Protein AF-0000000066874842 (afdb_homodimer)

Sequence (364 aa):
MNLWDLRCQKKVFSIPDIHQKTPTCCLFTPNGNCVITTSTDGSTKCTDLRSLRTLLTLRDHRNAVSSAAIARDGKLLVTTSWDKTVHLYDIETGNYRREGPQILADGHTGSISSCDIDDNGIYLATGGHDKCVILWDTEKREVKLCLKRHTDWINDVHMTKDGKWILTASKVDPIVNTNVLGMNLWDLRCQKKVFSIPDIHQKTPTCCLFTPNGNCVITTSTDGSTKCTDLRSLRTLLTLRDHRNAVSSAAIARDGKLLVTTSWDKTVHLYDIETGNYRREGPQILADGHTGSISSCDIDDNGIYLATGGHDKCVILWDTEKREVKLCLKRHTDWINDVHMTKDGKWILTASKVDPIVNTNVLG

Nearest PDB structures (foldseek):
  6rxt-assembly1_UL  TM=8.432E-01  e=8.143E-12  Thermochaetoides thermophila
  8ro0-assembly1_T  TM=9.347E-01  e=8.579E-10  Caenorhabditis elegans
  6e29-assembly4_D  TM=5.872E-01  e=2.681E-11  Thermothelomyces thermophilus
  3rfh-assembly1_A  TM=7.933E-01  e=1.036E-08  Saccharomyces cerevisiae S288C
  6e29-assembly3_C  TM=5.931E-01  e=1.690E-10  Thermothelomyces thermophilus

InterPro domains:
  IPR001680 WD40 repeat [PF00400] (19-46)
  IPR001680 WD40 repeat [PF00400] (55-90)
  IPR001680 WD40 repeat [PF00400] (106-137)
  IPR001680 WD40 repeat [PF00400] (146-170)
  IPR001680 WD40 repeat [PS50082] (58-99)
  IPR001680 WD40 repeat [PS50082] (105-139)
  IPR001680 WD40 repeat [SM00320] (8-48)
  IPR001680 WD40 repeat [SM00320] (51-90)
  IPR001680 WD40 repeat [SM00320] (97-137)
  IPR001680 WD40 repeat [SM00320] (140-180)
  IPR015943 WD40/YVTN repeat-like-containing domain superfamily [G3DSA:2.130.10.10] (1-100)
  IPR015943 WD40/YVTN repeat-like-containing domain superfamily [G3DSA:2.130.10.10] (101-176)
  IPR019775 WD40 repeat, conserved site [PS00678] (124-138)
  IPR036322 WD40-repeat-containing domain superfamily [SSF50978] (3-170)

Radius of gyration: 19.23 Å; Cα contacts (8 Å, |Δi|>4): 1105; chains: 2; bounding box: 47×56×42 Å

Organism: Schistosoma mansoni (NCBI:txid6183)

Secondary structure (DSSP, 8-state):
-EEEETTTTEEEEEGGGTSSS-EEEEEE-TTSSEEEEEETTS-EEEEETTT--EEEEE---SS-EEEEEE-TTS-EEEEEETTS-EEEEETTT-THHHH--EEE-SS-SS-EEEEEE-TTS-EEEEEETTS-EEEEETTTTEEEEEE---SS-EEEEEE-TTSSEEEEEETTS----B----/-EEEETTTTEEEEEGGGTSSS-EEEEEE-TTSSEEEEEETTS-EEEEETTT--EEEEE---SS-EEEEEE-TTS-EEEEEETTS-EEEEETTT-THHHH--EEE-SS-SS-EEEEEE-TTS-EEEEEETTS-EEEEETTTTEEEEEE---SS-EEEEEE-TTSSEEEEEETTS----B----

Structure (mmCIF, N/CA/C/O backbone):
data_AF-0000000066874842-model_v1
#
loop_
_entity.id
_entity.type
_entity.pdbx_description
1 polymer 'Wd40 protein, putative'
#
loop_
_atom_site.group_PDB
_atom_site.id
_atom_site.type_symbol
_atom_site.label_atom_id
_atom_site.label_alt_id
_atom_site.label_comp_id
_atom_site.label_asym_id
_atom_site.label_entity_id
_atom_site.label_seq_id
_atom_site.pdbx_PDB_ins_code
_atom_site.Cartn_x
_atom_site.Cartn_y
_atom_site.Cartn_z
_atom_site.occupancy
_atom_site.B_iso_or_equiv
_atom_site.auth_seq_id
_atom_site.auth_comp_id
_atom_site.auth_asym_id
_atom_site.auth_atom_id
_atom_site.pdbx_PDB_model_num
ATOM 1 N N . MET A 1 1 ? -13.141 5.996 -4.324 1 83.62 1 MET A N 1
ATOM 2 C CA . MET A 1 1 ? -12.688 5.23 -3.168 1 83.62 1 MET A CA 1
ATOM 3 C C . MET A 1 1 ? -13.836 4.996 -2.188 1 83.62 1 MET A C 1
ATOM 5 O O . MET A 1 1 ? -14.539 5.934 -1.819 1 83.62 1 MET A O 1
ATOM 9 N N . ASN A 1 2 ? -14.055 3.734 -1.784 1 86.25 2 ASN A N 1
ATOM 10 C CA . ASN A 1 2 ? -15.164 3.359 -0.909 1 86.25 2 ASN A CA 1
ATOM 11 C C . ASN A 1 2 ? -14.688 2.516 0.269 1 86.25 2 ASN A C 1
ATOM 13 O O . ASN A 1 2 ? -13.797 1.672 0.114 1 86.25 2 ASN A O 1
ATOM 17 N N . LEU A 1 3 ? -15.305 2.82 1.351 1 88.25 3 LEU A N 1
ATOM 18 C CA . LEU A 1 3 ? -15.031 2.062 2.566 1 88.25 3 LEU A CA 1
ATOM 19 C C . LEU A 1 3 ? -16.172 1.09 2.865 1 88.25 3 LEU A C 1
ATOM 21 O O . LEU A 1 3 ? -17.344 1.47 2.83 1 88.25 3 LEU A O 1
ATOM 25 N N . TRP A 1 4 ? -15.766 -0.134 3.197 1 88.5 4 TRP A N 1
ATOM 26 C CA . TRP A 1 4 ? -16.719 -1.198 3.484 1 88.5 4 TRP A CA 1
ATOM 27 C C . TRP A 1 4 ? -16.516 -1.754 4.891 1 88.5 4 TRP A C 1
ATOM 29 O O . TRP A 1 4 ? -15.375 -1.979 5.312 1 88.5 4 TRP A O 1
ATOM 39 N N . ASP A 1 5 ? -17.625 -1.943 5.594 1 88.44 5 ASP A N 1
ATOM 40 C CA . ASP A 1 5 ? -17.641 -2.639 6.875 1 88.44 5 ASP A CA 1
ATOM 41 C C . ASP A 1 5 ? -18.031 -4.105 6.703 1 88.44 5 ASP A C 1
ATOM 43 O O . ASP A 1 5 ? -19.188 -4.41 6.398 1 88.44 5 ASP A O 1
ATOM 47 N N . LEU A 1 6 ? -17.125 -4.961 6.98 1 86.69 6 LEU A N 1
ATOM 48 C CA . LEU A 1 6 ? -17.359 -6.367 6.68 1 86.69 6 LEU A CA 1
ATOM 49 C C . LEU A 1 6 ? -18.188 -7.027 7.781 1 86.69 6 LEU A C 1
ATOM 51 O O . LEU A 1 6 ? -18.734 -8.109 7.586 1 86.69 6 LEU A O 1
ATOM 55 N N . ARG A 1 7 ? -18.219 -6.395 8.93 1 84.06 7 ARG A N 1
ATOM 56 C CA . ARG A 1 7 ? -19.031 -6.945 10.008 1 84.06 7 ARG A CA 1
ATOM 57 C C . ARG A 1 7 ? -20.516 -6.906 9.648 1 84.06 7 ARG A C 1
ATOM 59 O O . ARG A 1 7 ? -21.266 -7.836 9.969 1 84.06 7 ARG A O 1
ATOM 66 N N . CYS A 1 8 ? -20.922 -5.898 8.906 1 83.62 8 CYS A N 1
ATOM 67 C CA . CYS A 1 8 ? -22.312 -5.773 8.477 1 83.62 8 CYS A CA 1
ATOM 68 C C . CYS A 1 8 ? -22.422 -5.902 6.957 1 83.62 8 CYS A C 1
ATOM 70 O O . CYS A 1 8 ? -23.516 -5.797 6.398 1 83.62 8 CYS A O 1
ATOM 72 N N . GLN A 1 9 ? -21.297 -6.102 6.273 1 81.19 9 GLN A N 1
ATOM 73 C CA . GLN A 1 9 ? -21.219 -6.348 4.836 1 81.19 9 GLN A CA 1
ATOM 74 C C . GLN A 1 9 ? -21.844 -5.203 4.043 1 81.19 9 GLN A C 1
ATOM 76 O O . GLN A 1 9 ? -22.625 -5.441 3.121 1 81.19 9 GLN A O 1
ATOM 81 N N . LYS A 1 10 ? -21.578 -3.941 4.438 1 82.19 10 LYS A N 1
ATOM 82 C CA . LYS A 1 10 ? -22.156 -2.777 3.773 1 82.19 10 LYS A CA 1
ATOM 83 C C . LYS A 1 10 ? -21.078 -1.733 3.463 1 82.19 10 LYS A C 1
ATOM 85 O O . LYS A 1 10 ? -20.094 -1.623 4.18 1 82.19 10 LYS A O 1
ATOM 90 N N . LYS A 1 11 ? -21.422 -1.062 2.396 1 83.19 11 LYS A N 1
ATOM 91 C CA . LYS A 1 11 ? -20.656 0.154 2.131 1 83.19 11 LYS A CA 1
ATOM 92 C C . LYS A 1 11 ? -20.984 1.24 3.154 1 83.19 11 LYS A C 1
ATOM 94 O O . LYS A 1 11 ? -22.156 1.535 3.402 1 83.19 11 LYS A O 1
ATOM 99 N N . VAL A 1 12 ? -20.016 1.711 3.768 1 81.56 12 VAL A N 1
ATOM 100 C CA . VAL A 1 12 ? -20.234 2.689 4.828 1 81.56 12 VAL A CA 1
ATOM 101 C C . VAL A 1 12 ? -20.188 4.102 4.25 1 81.56 12 VAL A C 1
ATOM 103 O O . VAL A 1 12 ? -21.062 4.918 4.508 1 81.56 12 VAL A O 1
ATOM 106 N N . PHE A 1 13 ? -19.078 4.492 3.596 1 76.94 13 PHE A N 1
ATOM 107 C CA . PHE A 1 13 ? -19.094 5.785 2.928 1 76.94 13 PHE A CA 1
ATOM 108 C C . PHE A 1 13 ? -18.062 5.84 1.814 1 76.94 13 PHE A C 1
ATOM 110 O O . PHE A 1 13 ? -17.219 4.938 1.693 1 76.94 13 PHE A O 1
ATOM 117 N N . SER A 1 14 ? -18.297 6.996 1.07 1 80.81 14 SER A N 1
ATOM 118 C CA . SER A 1 14 ? -17.375 7.352 -0.001 1 80.81 14 SER A CA 1
ATOM 119 C C . SER A 1 14 ? -16.4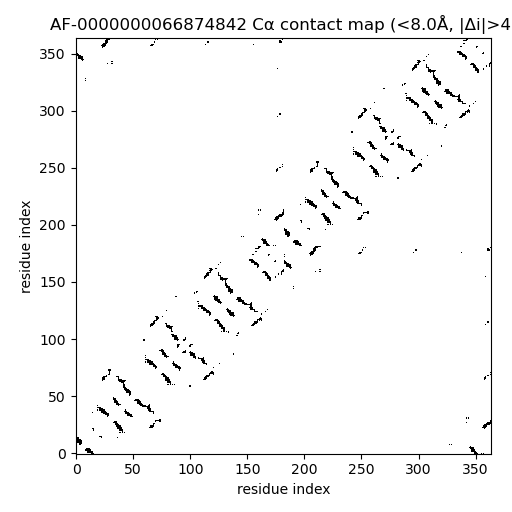22 8.469 0.431 1 80.81 14 SER A C 1
ATOM 121 O O . SER A 1 14 ? -16.875 9.508 0.919 1 80.81 14 SER A O 1
ATOM 123 N N . ILE A 1 15 ? -15.18 8.195 0.293 1 76.06 15 ILE A N 1
ATOM 124 C CA . ILE A 1 15 ? -14.148 9.125 0.746 1 76.06 15 ILE A CA 1
ATOM 125 C C . ILE A 1 15 ? -14.281 10.453 0.005 1 76.06 15 ILE A C 1
ATOM 127 O O . ILE A 1 15 ? -14.156 11.523 0.604 1 76.06 15 ILE A O 1
ATOM 131 N N . PRO A 1 16 ? -14.633 10.445 -1.264 1 73.81 16 PRO A N 1
ATOM 132 C CA . PRO A 1 16 ? -14.805 11.727 -1.949 1 73.81 16 PRO A CA 1
ATOM 133 C C . PRO A 1 16 ? -15.852 12.617 -1.289 1 73.81 16 PRO A C 1
ATOM 135 O O . PRO A 1 16 ? -15.805 13.836 -1.421 1 73.81 16 PRO A O 1
ATOM 138 N N . ASP A 1 17 ? -16.641 11.992 -0.483 1 79.94 17 ASP A N 1
ATOM 139 C CA . ASP A 1 17 ? -17.719 12.766 0.13 1 79.94 17 ASP A CA 1
ATOM 140 C C . ASP A 1 17 ? -17.203 13.562 1.323 1 79.94 17 ASP A C 1
ATOM 142 O O . ASP A 1 17 ? -17.859 14.508 1.771 1 79.94 17 ASP A O 1
ATOM 146 N N . ILE A 1 18 ? -16.031 13.227 1.752 1 84.19 18 ILE A N 1
ATOM 147 C CA . ILE A 1 18 ? -15.539 13.859 2.971 1 84.19 18 ILE A CA 1
ATOM 148 C C . ILE A 1 18 ? -14.617 15.016 2.611 1 84.19 18 ILE A C 1
ATOM 150 O O . ILE A 1 18 ? -14.312 15.859 3.457 1 84.19 18 ILE A O 1
ATOM 154 N N . HIS A 1 19 ? -14.164 15.117 1.415 1 89.69 19 HIS A N 1
ATOM 155 C CA . HIS A 1 19 ? -13.25 16.156 0.963 1 89.69 19 HIS A CA 1
ATOM 156 C C . HIS A 1 19 ? -13.906 17.062 -0.082 1 89.69 19 HIS A C 1
ATOM 158 O O . HIS A 1 19 ? -14.906 16.672 -0.693 1 89.69 19 HIS A O 1
ATOM 164 N N . GLN A 1 20 ? -13.352 18.234 -0.219 1 90.06 20 GLN A N 1
ATOM 165 C CA . GLN A 1 20 ? -13.867 19.188 -1.194 1 90.06 20 GLN A CA 1
ATOM 166 C C . GLN A 1 20 ? -13.305 18.922 -2.586 1 90.06 20 GLN A C 1
ATOM 168 O O . GLN A 1 20 ? -13.891 19.328 -3.59 1 90.06 20 GLN A O 1
ATOM 173 N N . LYS A 1 21 ? -12.18 18.375 -2.586 1 91.94 21 LYS A N 1
ATOM 174 C CA . LYS A 1 21 ? -11.516 18.016 -3.84 1 91.94 21 LYS A CA 1
ATOM 175 C C . LYS A 1 21 ? -11.086 16.562 -3.844 1 91.94 21 LYS A C 1
ATOM 177 O O . LYS A 1 21 ? -11.625 15.742 -3.09 1 91.94 21 LYS A O 1
ATOM 182 N N . THR A 1 22 ? -10.234 16.188 -4.75 1 88.12 22 THR A N 1
ATOM 183 C CA . THR A 1 22 ? -9.867 14.797 -4.996 1 88.12 22 THR A CA 1
ATOM 184 C C . THR A 1 22 ? -9.047 14.242 -3.84 1 88.12 22 THR A C 1
ATOM 186 O O . THR A 1 22 ? -8.055 14.852 -3.426 1 88.12 22 THR A O 1
ATOM 189 N N . PRO A 1 23 ? -9.414 13.062 -3.289 1 89.69 23 PRO A N 1
ATOM 190 C CA . PRO A 1 23 ? -8.555 12.391 -2.316 1 89.69 23 PRO A CA 1
ATOM 191 C C . PRO A 1 23 ? -7.258 11.867 -2.938 1 89.69 23 PRO A C 1
ATOM 193 O O . PRO A 1 23 ? -7.25 11.453 -4.102 1 89.69 23 PRO A O 1
ATOM 196 N N . THR A 1 24 ? -6.18 11.883 -2.127 1 88.69 24 THR A N 1
ATOM 197 C CA . THR A 1 24 ? -4.883 11.477 -2.658 1 88.69 24 THR A CA 1
ATOM 198 C C . THR A 1 24 ? -4.355 10.25 -1.926 1 88.69 24 THR A C 1
ATOM 200 O O . THR A 1 24 ? -3.572 9.477 -2.48 1 88.69 24 THR A O 1
ATOM 203 N N . CYS A 1 25 ? -4.727 10.07 -0.713 1 89.38 25 CYS A N 1
ATOM 204 C CA . CYS A 1 25 ? -4.246 8.969 0.115 1 89.38 25 CYS A CA 1
ATOM 205 C C . CYS A 1 25 ? -5.262 8.617 1.193 1 89.38 25 CYS A C 1
ATOM 207 O O . CY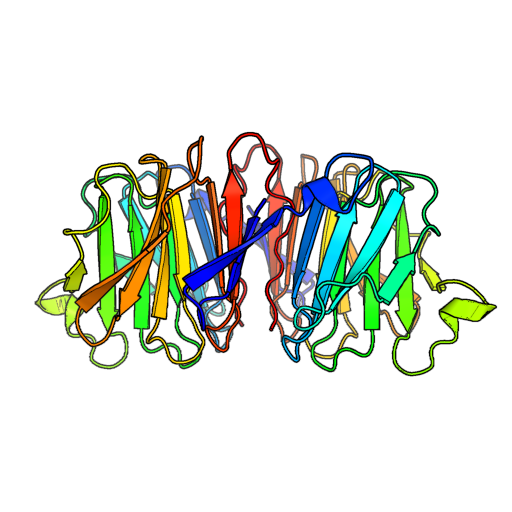S A 1 25 ? -6.031 9.469 1.633 1 89.38 25 CYS A O 1
ATOM 209 N N . CYS A 1 26 ? -5.27 7.336 1.585 1 88.31 26 CYS A N 1
ATOM 210 C CA . CYS A 1 26 ? -6.082 6.828 2.684 1 88.31 26 CYS A CA 1
ATOM 211 C C . CYS A 1 26 ? -5.324 5.77 3.479 1 88.31 26 CYS A C 1
ATOM 213 O O . CYS A 1 26 ? -4.691 4.887 2.9 1 88.31 26 CYS A O 1
ATOM 215 N N . LEU A 1 27 ? -5.359 5.922 4.75 1 88.75 27 LEU A N 1
ATOM 216 C CA . LEU A 1 27 ? -4.738 4.891 5.578 1 88.75 27 LEU A CA 1
ATOM 217 C C . LEU A 1 27 ? -5.539 4.664 6.855 1 88.75 27 LEU A C 1
ATOM 219 O O . LEU A 1 27 ? -6.172 5.586 7.371 1 88.75 27 LEU A O 1
ATOM 223 N N . PHE A 1 28 ? -5.492 3.467 7.344 1 87.44 28 PHE A N 1
ATOM 224 C CA . PHE A 1 28 ? -6.086 3.137 8.633 1 87.44 28 PHE A CA 1
ATOM 225 C C . PHE A 1 28 ? -5.121 3.445 9.773 1 87.44 28 PHE A C 1
ATOM 227 O O . PHE A 1 28 ? -3.916 3.207 9.648 1 87.44 28 PHE A O 1
ATOM 234 N N . THR A 1 29 ? -5.727 3.844 10.836 1 88.88 29 THR A N 1
ATOM 235 C CA . THR A 1 29 ? -4.895 3.938 12.031 1 88.88 29 THR A CA 1
ATOM 236 C C . THR A 1 29 ? -4.543 2.549 12.555 1 88.88 29 THR A C 1
ATOM 238 O O . THR A 1 29 ? -5.25 1.578 12.273 1 88.88 29 THR A O 1
ATOM 241 N N . PRO A 1 30 ? -3.426 2.473 13.234 1 85.25 30 PRO A N 1
ATOM 242 C CA . PRO A 1 30 ? -2.965 1.148 13.656 1 85.25 30 PRO A CA 1
ATOM 243 C C . PRO A 1 30 ? -3.998 0.406 14.5 1 85.25 30 PRO A C 1
ATOM 245 O O . PRO A 1 30 ? -4.09 -0.823 14.438 1 85.25 30 PRO A O 1
ATOM 248 N N . ASN A 1 31 ? -4.77 1.06 15.25 1 82.56 31 ASN A N 1
ATOM 249 C CA . ASN A 1 31 ? -5.766 0.399 16.094 1 82.56 31 ASN A CA 1
ATOM 250 C C . ASN A 1 31 ? -7.039 0.089 15.312 1 82.56 31 ASN A C 1
ATOM 252 O O . ASN A 1 31 ? -7.961 -0.533 15.844 1 82.56 31 ASN A O 1
ATOM 256 N N . GLY A 1 32 ? -7.117 0.597 14.094 1 81.44 32 GLY A N 1
ATOM 257 C CA . GLY A 1 32 ? -8.219 0.266 13.203 1 81.44 32 GLY A CA 1
ATOM 258 C C . GLY A 1 32 ? -9.477 1.062 13.492 1 81.44 32 GLY A C 1
ATOM 259 O O . GLY A 1 32 ? -10.555 0.754 12.969 1 81.44 32 GLY A O 1
ATOM 260 N N . ASN A 1 33 ? -9.383 2.113 14.266 1 85.56 33 ASN A N 1
ATOM 261 C CA . ASN A 1 33 ? -10.578 2.832 14.688 1 85.56 33 ASN A CA 1
ATOM 262 C C . ASN A 1 33 ? -10.867 4.027 13.789 1 85.56 33 ASN A C 1
ATOM 264 O O . ASN A 1 33 ? -11.977 4.562 13.781 1 85.56 33 ASN A O 1
ATOM 268 N N . CYS A 1 34 ? -9.82 4.438 13.07 1 90.12 34 CYS A N 1
ATOM 269 C CA . CYS A 1 34 ? -9.984 5.621 12.234 1 90.12 34 CYS A CA 1
ATOM 270 C C . CYS A 1 34 ? -9.359 5.406 10.859 1 90.12 34 CYS A C 1
ATOM 272 O O . CYS A 1 34 ? -8.508 4.531 10.695 1 90.12 34 CYS A O 1
ATOM 274 N N . VAL A 1 35 ? -9.82 6.223 9.953 1 90.5 35 VAL A N 1
ATOM 275 C CA . VAL A 1 35 ? -9.172 6.352 8.648 1 90.5 35 VAL A CA 1
ATOM 276 C C . VAL A 1 35 ? -8.664 7.781 8.469 1 90.5 35 VAL A C 1
ATOM 278 O O . VAL A 1 35 ? -9.352 8.742 8.828 1 90.5 35 VAL A O 1
ATOM 281 N N . ILE A 1 36 ? -7.457 7.844 8.016 1 92.5 36 ILE A N 1
ATOM 282 C CA . ILE A 1 36 ? -6.871 9.133 7.668 1 92.5 36 ILE A CA 1
ATOM 283 C C . ILE A 1 36 ? -6.875 9.312 6.148 1 92.5 36 ILE A C 1
ATOM 285 O O . ILE A 1 36 ? -6.449 8.414 5.414 1 92.5 36 ILE A O 1
ATOM 289 N N . THR A 1 37 ? -7.383 10.422 5.703 1 92.12 37 THR A N 1
ATOM 290 C CA . THR A 1 37 ? -7.438 10.711 4.273 1 92.12 37 THR A CA 1
ATOM 291 C C . THR A 1 37 ? -6.809 12.062 3.971 1 92.12 37 THR A C 1
ATOM 293 O O . THR A 1 37 ? -6.906 13 4.773 1 92.12 37 THR A O 1
ATOM 296 N N . THR A 1 38 ? -6.16 12.117 2.818 1 93.69 38 THR A N 1
ATOM 297 C CA . THR A 1 38 ? -5.59 13.367 2.328 1 93.69 38 THR A CA 1
ATOM 298 C C . THR A 1 38 ? -6.242 13.781 1.01 1 93.69 38 THR A C 1
ATOM 300 O O . THR A 1 38 ? -6.895 12.969 0.353 1 93.69 38 THR A O 1
ATOM 303 N N . SER A 1 39 ? -6.039 15.047 0.622 1 93 39 SER A N 1
ATOM 304 C CA . SER A 1 39 ? -6.727 15.555 -0.563 1 93 39 SER A CA 1
ATOM 305 C C . SER A 1 39 ? -5.918 16.656 -1.235 1 93 39 SER A C 1
ATOM 307 O O . SER A 1 39 ? -5.07 17.297 -0.601 1 93 39 SER A O 1
ATOM 309 N N . THR A 1 40 ? -6.324 16.906 -2.461 1 94.06 40 THR A N 1
ATOM 310 C CA . THR A 1 40 ? -5.742 18.016 -3.217 1 94.06 40 THR A CA 1
ATOM 311 C C . THR A 1 40 ? -6.266 19.359 -2.709 1 94.06 40 THR A C 1
ATOM 313 O O . THR A 1 40 ? -5.723 20.406 -3.051 1 94.06 40 THR A O 1
ATOM 316 N N . ASP A 1 41 ? -7.23 19.359 -1.853 1 94.81 41 ASP A N 1
ATOM 317 C CA . ASP A 1 41 ? -7.727 20.609 -1.281 1 94.81 41 ASP A CA 1
ATOM 318 C C . ASP A 1 41 ? -6.832 21.078 -0.138 1 94.81 41 ASP A C 1
ATOM 320 O O . ASP A 1 41 ? -7.105 22.109 0.484 1 94.81 41 ASP A O 1
ATOM 324 N N . GLY A 1 42 ? -5.828 20.312 0.149 1 96.81 42 GLY A N 1
ATOM 325 C CA . GLY A 1 42 ? -4.852 20.703 1.156 1 96.81 42 GLY A CA 1
ATOM 326 C C . GLY A 1 42 ? -5.215 20.219 2.551 1 96.81 42 GLY A C 1
ATOM 327 O O . GLY A 1 42 ? -4.543 20.578 3.525 1 96.81 42 GLY A O 1
ATOM 328 N N . SER A 1 43 ? -6.184 19.375 2.648 1 96.44 43 SER A N 1
ATOM 329 C CA . SER A 1 43 ? -6.621 18.953 3.977 1 96.44 43 SER A CA 1
ATOM 330 C C . SER A 1 43 ? -6.281 17.5 4.23 1 96.44 43 SER A C 1
ATOM 332 O O . SER A 1 43 ? -6.152 16.703 3.291 1 96.44 43 SER A O 1
ATOM 334 N N . THR A 1 44 ? -6.051 17.203 5.434 1 96.44 44 THR A N 1
ATOM 335 C CA . THR A 1 44 ? -5.996 15.852 5.992 1 96.44 44 THR A CA 1
ATOM 336 C C . THR A 1 44 ? -7.094 15.648 7.035 1 96.44 44 THR A C 1
ATOM 338 O O . THR A 1 44 ? -7.262 16.484 7.93 1 96.44 44 THR A O 1
ATOM 341 N N . LYS A 1 45 ? -7.793 14.578 6.887 1 95.56 45 LYS A N 1
ATOM 342 C CA . LYS A 1 45 ? -8.906 14.336 7.797 1 95.56 45 LYS A CA 1
ATOM 343 C C . LYS A 1 45 ? -8.773 12.977 8.477 1 95.56 45 LYS A C 1
ATOM 345 O O . LYS A 1 45 ? -8.297 12.016 7.871 1 95.56 45 LYS A O 1
ATOM 350 N N . CYS A 1 46 ? -9.125 12.977 9.68 1 94.12 46 CYS A N 1
ATOM 351 C CA . CYS A 1 46 ? -9.25 11.742 10.453 1 94.12 46 CYS A CA 1
ATOM 352 C C . CYS A 1 46 ? -10.711 11.453 10.781 1 94.12 46 CYS A C 1
ATOM 354 O O . CYS A 1 46 ? -11.359 12.227 11.492 1 94.12 46 CYS A O 1
ATOM 356 N N . THR A 1 47 ? -11.203 10.336 10.328 1 93 47 THR A N 1
ATOM 357 C CA . THR A 1 47 ? -12.602 9.969 10.484 1 93 47 THR A CA 1
ATOM 358 C C . THR A 1 47 ? -12.734 8.719 11.359 1 93 47 THR A C 1
ATOM 360 O O . THR A 1 47 ? -12.078 7.711 11.117 1 93 47 THR A O 1
ATOM 363 N N . ASP A 1 48 ? -13.625 8.844 12.359 1 92.06 48 ASP A N 1
ATOM 364 C CA . ASP A 1 48 ? -13.93 7.695 13.211 1 92.06 48 ASP A CA 1
ATOM 365 C C . ASP A 1 48 ? -14.797 6.676 12.469 1 92.06 48 ASP A C 1
ATOM 367 O O . ASP A 1 48 ? -15.812 7.035 11.875 1 92.06 48 ASP A O 1
ATOM 371 N N . LEU A 1 49 ? -14.445 5.453 12.562 1 86.38 49 LEU A N 1
ATOM 372 C CA . LEU A 1 49 ? -15.117 4.449 11.75 1 86.38 49 LEU A CA 1
ATOM 373 C C . LEU A 1 49 ? -16.391 3.959 12.43 1 86.38 49 LEU A C 1
ATOM 375 O O . LEU A 1 49 ? -17.266 3.365 11.789 1 86.38 49 LEU A O 1
ATOM 379 N N . ARG A 1 50 ? -16.484 4.113 13.688 1 85 50 ARG A N 1
ATOM 380 C CA . ARG A 1 50 ? -17.703 3.717 14.398 1 85 50 ARG A CA 1
ATOM 381 C C . ARG A 1 50 ? -18.797 4.746 14.219 1 85 50 ARG A C 1
ATOM 383 O O . ARG A 1 50 ? -19.922 4.402 13.836 1 85 50 ARG A O 1
ATOM 390 N N . SER A 1 51 ? -18.484 5.996 14.43 1 87.56 51 SER A N 1
ATOM 391 C CA . SER A 1 51 ? -19.469 7.059 14.344 1 87.56 51 SER A CA 1
ATOM 392 C C . SER A 1 51 ? -19.531 7.656 12.945 1 87.56 51 SER A C 1
ATOM 394 O O . SER A 1 51 ? -20.469 8.375 12.602 1 87.56 51 SER A O 1
ATOM 396 N N . LEU A 1 52 ? -18.453 7.457 12.164 1 84.5 52 LEU A N 1
ATOM 397 C CA . LEU A 1 52 ? -18.281 7.98 10.82 1 84.5 52 LEU A CA 1
ATOM 398 C C . LEU A 1 52 ? -18.203 9.5 10.836 1 84.5 52 LEU A C 1
ATOM 400 O O . LEU A 1 52 ? -18.531 10.156 9.844 1 84.5 52 LEU A O 1
ATOM 404 N N . ARG A 1 53 ? -17.812 10.016 11.914 1 91.06 53 ARG A N 1
ATOM 405 C CA . ARG A 1 53 ? -17.594 11.453 12.031 1 91.06 53 ARG A CA 1
ATOM 406 C C . ARG A 1 53 ? -16.109 11.797 11.883 1 91.06 53 ARG A C 1
ATOM 408 O O . ARG A 1 53 ? -15.25 11.039 12.312 1 91.06 53 ARG A O 1
ATOM 415 N N . THR A 1 54 ? -15.938 12.953 11.227 1 93 54 THR A N 1
ATOM 416 C CA . THR A 1 54 ? -14.57 13.469 11.141 1 93 54 THR A CA 1
ATOM 417 C C . THR A 1 54 ? -14.141 14.062 12.477 1 93 54 THR A C 1
ATOM 419 O O . THR A 1 54 ? -14.758 15.008 12.969 1 93 54 THR A O 1
ATOM 422 N N . LEU A 1 55 ? -13.07 13.523 13.023 1 91.56 55 LEU A N 1
ATOM 423 C CA . LEU A 1 55 ? -12.602 13.922 14.344 1 91.56 55 LEU A CA 1
ATOM 424 C C . LEU A 1 55 ? -11.594 15.062 14.234 1 91.56 55 LEU A C 1
ATOM 426 O O . LEU A 1 55 ? -11.438 15.852 15.172 1 91.56 55 LEU A O 1
ATOM 430 N N . LEU A 1 56 ? -10.914 15.078 13.18 1 92.38 56 LEU A N 1
ATOM 431 C CA . LEU A 1 56 ? -9.805 16.016 13.016 1 92.38 56 LEU A CA 1
ATOM 432 C C . LEU A 1 56 ? -9.648 16.422 11.555 1 92.38 56 LEU A C 1
ATOM 434 O O . LEU A 1 56 ? -9.766 15.578 10.656 1 92.38 56 LEU A O 1
ATOM 438 N N . THR A 1 57 ? -9.516 17.719 11.344 1 95 57 THR A N 1
ATOM 439 C CA . THR A 1 57 ? -9.156 18.25 10.039 1 95 57 THR A CA 1
ATOM 440 C C . THR A 1 57 ? -7.914 19.125 10.133 1 95 57 THR A C 1
ATOM 442 O O . THR A 1 57 ? -7.887 20.094 10.891 1 95 57 THR A O 1
ATOM 445 N N . LEU A 1 58 ? -6.926 18.75 9.414 1 96.5 58 LEU A N 1
ATOM 446 C CA . LEU A 1 58 ? -5.684 19.516 9.344 1 96.5 58 LEU A CA 1
ATOM 447 C C . LEU A 1 58 ? -5.602 20.281 8.031 1 96.5 58 LEU A C 1
ATOM 449 O O . LEU A 1 58 ? -5.82 19.719 6.957 1 96.5 58 LEU A O 1
ATOM 453 N N . ARG A 1 59 ? -5.262 21.578 8.062 1 96.19 59 ARG A N 1
ATOM 454 C CA . ARG A 1 59 ? -5.18 22.438 6.879 1 96.19 59 ARG A CA 1
ATOM 455 C C . ARG A 1 59 ? -3.883 23.234 6.875 1 96.19 59 ARG A C 1
ATOM 457 O O . ARG A 1 59 ? -3.869 24.406 6.48 1 96.19 59 ARG A O 1
ATOM 464 N N . ASP A 1 60 ? -2.865 22.594 7.277 1 96.31 60 ASP A N 1
ATOM 465 C CA . ASP A 1 60 ? -1.627 23.328 7.527 1 96.31 60 ASP A CA 1
ATOM 466 C C . ASP A 1 60 ? -0.782 23.422 6.258 1 96.31 60 ASP A C 1
ATOM 468 O O . ASP A 1 60 ? 0.066 24.312 6.141 1 96.31 60 ASP A O 1
ATOM 472 N N . HIS A 1 61 ? -0.928 22.547 5.312 1 97.44 61 HIS A N 1
ATOM 473 C CA . HIS A 1 61 ? -0.169 22.609 4.066 1 97.44 61 HIS A CA 1
ATOM 474 C C . HIS A 1 61 ? -0.658 23.734 3.17 1 97.44 61 HIS A C 1
ATOM 476 O O . HIS A 1 61 ? -1.822 24.141 3.246 1 97.44 61 HIS A O 1
ATOM 482 N N . ARG A 1 62 ? 0.196 24.234 2.324 1 97.19 62 ARG A N 1
ATOM 483 C CA . ARG A 1 62 ? -0.135 25.375 1.47 1 97.19 62 ARG A CA 1
ATOM 484 C C . ARG A 1 62 ? -0.481 24.906 0.058 1 97.19 62 ARG A C 1
ATOM 486 O O . ARG A 1 62 ? -0.671 25.734 -0.84 1 97.19 62 ARG A O 1
ATOM 493 N N . ASN A 1 63 ? -0.434 23.703 -0.169 1 97.88 63 ASN A N 1
ATOM 494 C CA . ASN A 1 63 ? -0.764 23.062 -1.437 1 97.88 63 ASN A CA 1
ATOM 495 C C . ASN A 1 63 ? -1.375 21.672 -1.22 1 97.88 63 ASN A C 1
ATOM 497 O O . ASN A 1 63 ? -1.686 21.297 -0.088 1 97.88 63 ASN A O 1
ATOM 501 N N . ALA A 1 64 ? -1.65 20.984 -2.258 1 96.62 64 ALA A N 1
ATOM 502 C CA . ALA A 1 64 ? -2.211 19.641 -2.197 1 96.62 64 ALA A CA 1
ATOM 503 C C . ALA A 1 64 ? -1.408 18.75 -1.247 1 96.62 64 ALA A C 1
ATOM 505 O O . ALA A 1 64 ? -0.175 18.766 -1.271 1 96.62 64 ALA A O 1
ATOM 506 N N . VAL A 1 65 ? -2.133 18.016 -0.369 1 96.81 65 VAL A N 1
ATOM 507 C CA . VAL A 1 65 ? -1.502 16.969 0.41 1 96.81 65 VAL A CA 1
ATOM 508 C C . VAL A 1 65 ? -1.413 15.688 -0.428 1 96.81 65 VAL A C 1
ATOM 510 O O . VAL A 1 65 ? -2.426 15.195 -0.932 1 96.81 65 VAL A O 1
ATOM 513 N N . SER A 1 66 ? -0.191 15.18 -0.561 1 94.56 66 SER A N 1
ATOM 514 C CA . SER A 1 66 ? 0.056 14.109 -1.521 1 94.56 66 SER A CA 1
ATOM 515 C C . SER A 1 66 ? -0.018 12.734 -0.854 1 94.56 66 SER A C 1
ATOM 517 O O . SER A 1 66 ? -0.375 11.75 -1.494 1 94.56 66 SER A O 1
ATOM 519 N N . SER A 1 67 ? 0.356 12.617 0.367 1 94.38 67 SER A N 1
ATOM 520 C CA . SER A 1 67 ? 0.416 11.328 1.052 1 94.38 67 SER A CA 1
ATOM 521 C C . SER A 1 67 ? 0.46 11.516 2.564 1 94.38 67 SER A C 1
ATOM 523 O O . SER A 1 67 ? 0.582 12.633 3.059 1 94.38 67 SER A O 1
ATOM 525 N N . ALA A 1 68 ? 0.318 10.367 3.246 1 95.25 68 ALA A N 1
ATOM 526 C CA . ALA A 1 68 ? 0.417 10.328 4.703 1 95.25 68 ALA A CA 1
ATOM 527 C C . ALA A 1 68 ? 0.943 8.977 5.18 1 95.25 68 ALA A C 1
ATOM 529 O O . ALA A 1 68 ? 0.827 7.977 4.477 1 95.25 68 ALA A O 1
ATOM 530 N N . ALA A 1 69 ? 1.525 8.984 6.27 1 94.44 69 ALA A N 1
ATOM 531 C CA . ALA A 1 69 ? 1.982 7.793 6.977 1 94.44 69 ALA A CA 1
ATOM 532 C C . ALA A 1 69 ? 1.864 7.969 8.484 1 94.44 69 ALA A C 1
ATOM 534 O O . ALA A 1 69 ? 1.893 9.094 8.992 1 94.44 69 ALA A O 1
ATOM 535 N N . ILE A 1 70 ? 1.693 6.848 9.156 1 93.25 70 ILE A N 1
ATOM 536 C CA . ILE A 1 70 ? 1.538 6.902 10.609 1 93.25 70 ILE A CA 1
ATOM 537 C C . ILE A 1 70 ? 2.395 5.82 11.258 1 93.25 70 ILE A C 1
ATOM 539 O O . ILE A 1 70 ? 2.469 4.691 10.766 1 93.25 70 ILE A O 1
ATOM 543 N N . ALA A 1 71 ? 3.035 6.203 12.336 1 93.5 71 ALA A N 1
ATOM 544 C CA . ALA A 1 71 ? 3.848 5.238 13.07 1 93.5 71 ALA A CA 1
ATOM 545 C C . ALA A 1 71 ? 2.979 4.145 13.688 1 93.5 71 ALA A C 1
ATOM 547 O O . ALA A 1 71 ? 1.788 4.352 13.93 1 93.5 71 ALA A O 1
ATOM 548 N N . ARG A 1 72 ? 3.555 3.027 13.945 1 90.19 72 ARG A N 1
ATOM 549 C CA . ARG A 1 72 ? 2.836 1.841 14.391 1 90.19 72 ARG A CA 1
ATOM 550 C C . ARG A 1 72 ? 2.113 2.104 15.711 1 90.19 72 ARG A C 1
ATOM 552 O O . ARG A 1 72 ? 1.02 1.584 15.938 1 90.19 72 ARG A O 1
ATOM 559 N N . ASP A 1 73 ? 2.746 2.803 16.578 1 91.44 73 ASP A N 1
ATOM 560 C CA . ASP A 1 73 ? 2.129 3.07 17.875 1 91.44 73 ASP A CA 1
ATOM 561 C C . ASP A 1 73 ? 1.073 4.168 17.766 1 91.44 73 ASP A C 1
ATOM 563 O O . ASP A 1 73 ? 0.422 4.512 18.75 1 91.44 73 ASP A O 1
ATOM 567 N N . GLY A 1 74 ? 0.956 4.793 16.594 1 91.69 74 GLY A N 1
ATOM 568 C CA . GLY A 1 74 ? -0.09 5.77 16.328 1 91.69 74 GLY A CA 1
ATOM 569 C C . GLY A 1 74 ? 0.243 7.156 16.844 1 91.69 74 GLY A C 1
ATOM 570 O O . GLY A 1 74 ? -0.588 8.062 16.781 1 91.69 74 GLY A O 1
ATOM 571 N N . LYS A 1 75 ? 1.476 7.391 17.234 1 93.69 75 LYS A N 1
ATOM 572 C CA . LYS A 1 75 ? 1.803 8.625 17.938 1 93.69 75 LYS A CA 1
ATOM 573 C C . LYS A 1 75 ? 2.32 9.688 16.984 1 93.69 75 LYS A C 1
ATOM 575 O O . LYS A 1 75 ? 2.365 10.875 17.312 1 93.69 75 LYS A O 1
ATOM 580 N N . LEU A 1 76 ? 2.76 9.289 15.906 1 95.62 76 LEU A N 1
ATOM 581 C CA . LEU A 1 76 ? 3.305 10.227 14.93 1 95.62 76 LEU A CA 1
ATOM 582 C C . LEU A 1 76 ? 2.605 10.078 13.578 1 95.62 76 LEU A C 1
ATOM 584 O O . LEU A 1 76 ? 2.691 9.023 12.945 1 95.62 76 LEU A O 1
ATOM 588 N N . LEU A 1 77 ? 1.94 11.133 13.18 1 95.88 77 LEU A N 1
ATOM 589 C CA . LEU A 1 77 ? 1.378 11.25 11.836 1 95.88 77 LEU A CA 1
ATOM 590 C C . LEU A 1 77 ? 2.244 12.148 10.961 1 95.88 77 LEU A C 1
ATOM 592 O O . LEU A 1 77 ? 2.662 13.227 11.391 1 95.88 77 LEU A O 1
ATOM 596 N N . VAL A 1 78 ? 2.502 11.68 9.734 1 97.31 78 VAL A N 1
ATOM 597 C CA . VAL A 1 78 ? 3.293 12.438 8.773 1 97.31 78 VAL A CA 1
ATOM 598 C C . VAL A 1 78 ? 2.461 12.711 7.523 1 97.31 78 VAL A C 1
ATOM 600 O O . VAL A 1 78 ? 1.747 11.828 7.035 1 97.31 78 VAL A O 1
ATOM 603 N N . THR A 1 79 ? 2.537 13.914 7.062 1 97.38 79 THR A N 1
ATOM 604 C CA . THR A 1 79 ? 1.921 14.234 5.781 1 97.38 79 THR A CA 1
ATOM 605 C C . THR A 1 79 ? 2.928 14.898 4.848 1 97.38 79 THR A C 1
ATOM 607 O O . THR A 1 79 ? 3.865 15.562 5.305 1 97.38 79 THR A O 1
ATOM 610 N N . THR A 1 80 ? 2.773 14.672 3.592 1 97.38 80 THR A N 1
ATOM 611 C CA . THR A 1 80 ? 3.596 15.297 2.562 1 97.38 80 THR A CA 1
ATOM 612 C C . THR A 1 80 ? 2.732 16.109 1.602 1 97.38 80 THR A C 1
ATOM 614 O O . THR A 1 80 ? 1.527 15.875 1.491 1 97.38 80 THR A O 1
ATOM 617 N N . SER A 1 81 ? 3.383 17.031 0.896 1 97.75 81 SER A N 1
ATOM 618 C CA . SER A 1 81 ? 2.615 17.953 0.07 1 97.75 81 SER A CA 1
ATOM 619 C C . SER A 1 81 ? 3.404 18.375 -1.163 1 97.75 81 SER A C 1
ATOM 621 O O . SER A 1 81 ? 4.629 18.234 -1.201 1 97.75 81 SER A O 1
ATOM 623 N N . TRP A 1 82 ? 2.621 18.891 -2.07 1 97.38 82 TRP A N 1
ATOM 624 C CA . TRP A 1 82 ? 3.215 19.5 -3.254 1 97.38 82 TRP A CA 1
ATOM 625 C C . TRP A 1 82 ? 3.873 20.844 -2.902 1 97.38 82 TRP A C 1
ATOM 627 O O . TRP A 1 82 ? 4.602 21.406 -3.717 1 97.38 82 TRP A O 1
ATOM 637 N N . ASP A 1 83 ? 3.715 21.359 -1.717 1 98 83 ASP A N 1
ATOM 638 C CA . ASP A 1 83 ? 4.383 22.578 -1.271 1 98 83 ASP A CA 1
ATOM 639 C C . ASP A 1 83 ? 5.832 22.297 -0.875 1 98 83 ASP A C 1
ATOM 641 O O . ASP A 1 83 ? 6.508 23.172 -0.329 1 98 83 ASP A O 1
ATOM 645 N N . LYS A 1 84 ? 6.262 21.078 -1.003 1 97.88 84 LYS A N 1
ATOM 646 C CA . LYS A 1 84 ? 7.641 20.609 -0.854 1 97.88 84 LYS A CA 1
ATOM 647 C C . LYS A 1 84 ? 7.984 20.375 0.615 1 97.88 84 LYS A C 1
ATOM 649 O O . LYS A 1 84 ? 9.156 20.25 0.968 1 97.88 84 LYS A O 1
ATOM 654 N N . THR A 1 85 ? 6.938 20.297 1.446 1 98.06 85 THR A N 1
ATOM 655 C CA . THR A 1 85 ? 7.242 20.141 2.865 1 98.06 85 THR A CA 1
ATOM 656 C C . THR A 1 85 ? 6.68 18.828 3.402 1 98.06 85 THR A C 1
ATOM 658 O O . THR A 1 85 ? 5.762 18.25 2.814 1 98.06 85 THR A O 1
ATOM 661 N N . VAL A 1 86 ? 7.289 18.406 4.453 1 98.31 86 VAL A N 1
ATOM 662 C CA . VAL A 1 86 ? 6.801 17.312 5.305 1 98.31 86 VAL A CA 1
ATOM 663 C C . VAL A 1 86 ? 6.32 17.891 6.637 1 98.31 86 VAL A C 1
ATOM 665 O O . VAL A 1 86 ? 7.016 18.688 7.262 1 98.31 86 VAL A O 1
ATOM 668 N N . HIS A 1 87 ? 5.152 17.5 7.02 1 98.56 87 HIS A N 1
ATOM 669 C CA . HIS A 1 87 ? 4.641 17.906 8.328 1 98.56 87 HIS A CA 1
ATOM 670 C C . HIS A 1 87 ? 4.594 16.719 9.289 1 98.56 87 HIS A C 1
ATOM 672 O O . HIS A 1 87 ? 4.105 15.648 8.938 1 98.56 87 HIS A O 1
ATOM 678 N N . LEU A 1 88 ? 5.09 16.953 10.445 1 97.94 88 LEU A N 1
ATOM 679 C CA . LEU A 1 88 ? 5.043 15.992 11.539 1 97.94 88 LEU A CA 1
ATOM 680 C C . LEU A 1 88 ? 4.031 16.422 12.602 1 97.94 88 LEU A C 1
ATOM 682 O O . LEU A 1 88 ? 4.113 17.531 13.133 1 97.94 88 LEU A O 1
ATOM 686 N N . TYR A 1 89 ? 3.092 15.547 12.867 1 97.25 89 TYR A N 1
ATOM 687 C CA . TYR A 1 89 ? 2.1 15.781 13.906 1 97.25 89 TYR A CA 1
ATOM 688 C C . TYR A 1 89 ? 2.279 14.805 15.062 1 97.25 89 TYR A C 1
ATOM 690 O O . TYR A 1 89 ? 2.039 13.609 14.914 1 97.25 89 TYR A O 1
ATOM 698 N N . ASP A 1 90 ? 2.645 15.289 16.203 1 94.5 90 ASP A N 1
ATOM 699 C CA . ASP A 1 90 ? 2.695 14.469 17.422 1 94.5 90 ASP A CA 1
ATOM 700 C C . ASP A 1 90 ? 1.3 14.273 18 1 94.5 90 ASP A C 1
ATOM 702 O O . ASP A 1 90 ? 0.795 15.148 18.719 1 94.5 90 ASP A O 1
ATOM 706 N N . ILE A 1 91 ? 0.743 13.148 17.797 1 90.94 91 ILE A N 1
ATOM 707 C CA . ILE A 1 91 ? -0.636 12.875 18.188 1 90.94 91 ILE A CA 1
ATOM 708 C C . ILE A 1 91 ? -0.708 12.633 19.688 1 90.94 91 ILE A C 1
ATOM 710 O O . ILE A 1 91 ? -1.743 12.875 20.328 1 90.94 91 ILE A O 1
ATOM 714 N N . GLU A 1 92 ? 0.349 12.133 20.188 1 88.25 92 GLU A N 1
ATOM 715 C CA . GLU A 1 92 ? 0.378 11.828 21.609 1 88.25 92 GLU A CA 1
ATOM 716 C C . GLU A 1 92 ? 0.238 13.094 22.453 1 88.25 92 GLU A C 1
ATOM 718 O O . GLU A 1 92 ? -0.614 13.164 23.344 1 88.25 92 GLU A O 1
ATOM 723 N N . THR A 1 93 ? 0.984 14.031 22.141 1 90.56 93 THR A N 1
ATOM 724 C CA . THR A 1 93 ? 0.962 15.266 22.922 1 90.56 93 THR A CA 1
ATOM 725 C C . THR A 1 93 ? -0.166 16.188 22.453 1 90.56 93 THR A C 1
ATOM 727 O O . THR A 1 93 ? -0.704 16.969 23.25 1 90.56 93 THR A O 1
ATOM 730 N N . GLY A 1 94 ? -0.448 16.125 21.234 1 89.19 94 GLY A N 1
ATOM 731 C CA . GLY A 1 94 ? -1.456 17.016 20.656 1 89.19 94 GLY A CA 1
ATOM 732 C C . GLY A 1 94 ? -0.979 18.438 20.5 1 89.19 94 GLY A C 1
ATOM 733 O O . GLY A 1 94 ? -1.779 19.344 20.234 1 89.19 94 GLY A O 1
ATOM 734 N N . ASN A 1 95 ? 0.303 18.734 20.547 1 89.38 95 ASN A N 1
ATOM 735 C CA . ASN A 1 95 ? 0.863 20.094 20.516 1 89.38 95 ASN A CA 1
ATOM 736 C C . ASN A 1 95 ? 0.617 20.766 19.172 1 89.38 95 ASN A C 1
ATOM 738 O O . ASN A 1 95 ? 0.565 22 19.109 1 89.38 95 ASN A O 1
ATOM 742 N N . TYR A 1 96 ? 0.447 19.984 18.156 1 91.25 96 TYR A N 1
ATOM 743 C CA . TYR A 1 96 ? 0.234 20.547 16.828 1 91.25 96 TYR A CA 1
ATOM 744 C C . TYR A 1 96 ? -1.044 21.375 16.797 1 91.25 96 TYR A C 1
ATOM 746 O O . TYR A 1 96 ? -1.212 22.219 15.914 1 91.25 96 TYR A O 1
ATOM 754 N N . ARG A 1 97 ? -1.942 21.172 17.688 1 90 97 ARG A N 1
ATOM 755 C CA . ARG A 1 97 ? -3.209 21.891 17.719 1 90 97 ARG A CA 1
ATOM 756 C C . ARG A 1 97 ? -2.996 23.359 18.094 1 90 97 ARG A C 1
ATOM 758 O O . ARG A 1 97 ? -3.742 24.234 17.641 1 90 97 ARG A O 1
ATOM 765 N N . ARG A 1 98 ? -1.977 23.562 18.859 1 91.94 98 ARG A N 1
ATOM 766 C CA . ARG A 1 98 ? -1.694 24.922 19.312 1 91.94 98 ARG A CA 1
ATOM 767 C C . ARG A 1 98 ? -0.581 25.547 18.484 1 91.94 98 ARG A C 1
ATOM 769 O O . ARG A 1 98 ? -0.66 26.734 18.125 1 91.94 98 ARG A O 1
ATOM 776 N N . GLU A 1 99 ? 0.397 24.766 18.141 1 94.25 99 GLU A N 1
ATOM 777 C CA . GLU A 1 99 ? 1.622 25.312 17.562 1 94.25 99 GLU A CA 1
ATOM 778 C C . GLU A 1 99 ? 1.77 24.906 16.094 1 94.25 99 GLU A C 1
ATOM 780 O O . GLU A 1 99 ? 2.703 25.359 15.422 1 94.25 99 GLU A O 1
ATOM 785 N N . GLY A 1 100 ? 0.938 24.172 15.625 1 94.31 100 GLY A N 1
ATOM 786 C CA . GLY A 1 100 ? 1.106 23.641 14.281 1 94.31 100 GLY A CA 1
ATOM 787 C C . GLY A 1 100 ? 2.055 22.453 14.219 1 94.31 100 GLY A C 1
ATOM 788 O O . GLY A 1 100 ? 2.615 22.047 15.242 1 94.31 100 GLY A O 1
ATOM 789 N N . PRO A 1 101 ? 2.16 21.938 13.062 1 97 101 PRO A N 1
ATOM 790 C CA . PRO A 1 101 ? 3.082 20.812 12.898 1 97 101 PRO A CA 1
ATOM 791 C C . PRO A 1 101 ? 4.547 21.234 12.898 1 97 101 PRO A C 1
ATOM 793 O O . PRO A 1 101 ? 4.848 22.422 12.703 1 97 101 PRO A O 1
ATOM 796 N N . GLN A 1 102 ? 5.367 20.25 13.227 1 96.69 102 GLN A N 1
ATOM 797 C CA . GLN A 1 102 ? 6.77 20.453 12.883 1 96.69 102 GLN A CA 1
ATOM 798 C C . GLN A 1 102 ? 6.992 20.297 11.383 1 96.69 102 GLN A C 1
ATOM 800 O O . GLN A 1 102 ? 6.547 19.312 10.781 1 96.69 102 GLN A O 1
ATOM 805 N N . ILE A 1 103 ? 7.684 21.281 10.812 1 97.38 103 ILE A N 1
ATOM 806 C CA . ILE A 1 103 ? 7.805 21.312 9.359 1 97.38 103 ILE A CA 1
ATOM 807 C C . ILE A 1 103 ? 9.234 20.969 8.953 1 97.38 103 ILE A C 1
ATOM 809 O O . ILE A 1 103 ? 10.195 21.562 9.453 1 97.38 103 ILE A O 1
ATOM 813 N N . LEU A 1 104 ? 9.359 19.938 8.125 1 97.31 104 LEU A N 1
ATOM 814 C CA . LEU A 1 104 ? 10.617 19.625 7.461 1 97.31 104 LEU A CA 1
ATOM 815 C C . LEU A 1 104 ? 10.633 20.156 6.035 1 97.31 104 LEU A C 1
ATOM 817 O O . LEU A 1 104 ? 9.906 19.656 5.172 1 97.31 104 LEU A O 1
ATOM 821 N N . ALA A 1 105 ? 11.492 21.141 5.762 1 94 105 ALA A N 1
ATOM 822 C CA . ALA A 1 105 ? 11.445 21.828 4.477 1 94 105 ALA A CA 1
ATOM 823 C C . ALA A 1 105 ? 12.812 21.812 3.793 1 94 105 ALA A C 1
ATOM 825 O O . ALA A 1 105 ? 12.938 22.25 2.643 1 94 105 ALA A O 1
ATOM 826 N N . ASP A 1 106 ? 13.789 21.297 4.352 1 88.69 106 ASP A N 1
ATOM 827 C CA . ASP A 1 106 ? 15.148 21.422 3.828 1 88.69 106 ASP A CA 1
ATOM 828 C C . ASP A 1 106 ? 15.555 20.172 3.041 1 88.69 106 ASP A C 1
ATOM 830 O O . ASP A 1 106 ? 16.734 19.859 2.945 1 88.69 106 ASP A O 1
ATOM 834 N N . GLY A 1 107 ? 14.75 19.516 2.408 1 93 107 GLY A N 1
ATOM 835 C CA . GLY A 1 107 ? 15.078 18.312 1.664 1 93 107 GLY A CA 1
ATOM 836 C C . GLY A 1 107 ? 14.703 18.391 0.197 1 93 107 GLY A C 1
ATOM 837 O O . GLY A 1 107 ? 15.531 18.734 -0.644 1 93 107 GLY A O 1
ATOM 838 N N . HIS A 1 108 ? 13.5 18.328 -0.07 1 96.19 108 HIS A N 1
ATOM 839 C CA . HIS A 1 108 ? 13.016 18.281 -1.444 1 96.19 108 HIS A CA 1
ATOM 840 C C . HIS A 1 108 ? 13 19.656 -2.078 1 96.19 108 HIS A C 1
ATOM 842 O O . HIS A 1 108 ? 12.648 20.641 -1.426 1 96.19 108 HIS A O 1
ATOM 848 N N . THR A 1 109 ? 13.383 19.703 -3.344 1 95.56 109 THR A N 1
ATOM 849 C CA . THR A 1 109 ? 13.344 20.953 -4.105 1 95.56 109 THR A CA 1
ATOM 850 C C . THR A 1 109 ? 12.109 21 -5.008 1 95.56 109 THR A C 1
ATOM 852 O O . THR A 1 109 ? 11.828 22.016 -5.637 1 95.56 109 THR A O 1
ATOM 855 N N . GLY A 1 110 ? 11.398 19.922 -5.086 1 96.06 110 GLY A N 1
ATOM 856 C CA . GLY A 1 110 ? 10.148 19.812 -5.816 1 96.06 110 GLY A CA 1
ATOM 857 C C . GLY A 1 110 ? 9.031 19.188 -4.996 1 96.06 110 GLY A C 1
ATOM 858 O O . GLY A 1 110 ? 9.219 18.875 -3.818 1 96.06 110 GLY A O 1
ATOM 859 N N . SER A 1 111 ? 7.898 19.062 -5.641 1 96.94 111 SER A N 1
ATOM 860 C CA . SER A 1 111 ? 6.734 18.484 -4.977 1 96.94 111 SER A CA 1
ATOM 861 C C . SER A 1 111 ? 7.043 17.094 -4.426 1 96.94 111 SER A C 1
ATOM 863 O O . SER A 1 111 ? 7.719 16.297 -5.078 1 96.94 111 SER A O 1
ATOM 865 N N . ILE A 1 112 ? 6.57 16.844 -3.266 1 96.81 112 ILE A N 1
ATOM 866 C CA . ILE A 1 112 ? 6.676 15.5 -2.699 1 96.81 112 ILE A CA 1
ATOM 867 C C . ILE A 1 112 ? 5.445 14.68 -3.082 1 96.81 112 ILE A C 1
ATOM 869 O O . ILE A 1 112 ? 4.312 15.141 -2.938 1 96.81 112 ILE A O 1
ATOM 873 N N . SER A 1 113 ? 5.676 13.43 -3.502 1 93.75 113 SER A N 1
ATOM 874 C CA . SER A 1 113 ? 4.59 12.625 -4.047 1 93.75 113 SER A CA 1
ATOM 875 C C . SER A 1 113 ? 4.133 11.562 -3.049 1 93.75 113 SER A C 1
ATOM 877 O O . SER A 1 113 ? 2.975 11.148 -3.068 1 93.75 113 SER A O 1
ATOM 879 N N . SER A 1 114 ? 5.043 11.094 -2.219 1 93.06 114 SER A N 1
ATOM 880 C CA . SER A 1 114 ? 4.73 9.953 -1.364 1 93.06 114 SER A CA 1
ATOM 881 C C . SER A 1 114 ? 5.652 9.898 -0.152 1 93.06 114 SER A C 1
ATOM 883 O O . SER A 1 114 ? 6.715 10.523 -0.146 1 93.06 114 SER A O 1
ATOM 885 N N . CYS A 1 115 ? 5.176 9.117 0.842 1 94.81 115 CYS A N 1
ATOM 886 C CA . CYS A 1 115 ? 6 8.883 2.021 1 94.81 115 CYS A CA 1
ATOM 887 C C . CYS A 1 115 ? 5.641 7.562 2.691 1 94.81 115 CYS A C 1
ATOM 889 O O . CYS A 1 115 ? 4.562 7.016 2.451 1 94.81 115 CYS A O 1
ATOM 891 N N . ASP A 1 116 ? 6.551 7.09 3.41 1 93.06 116 ASP A N 1
ATOM 892 C CA . ASP A 1 116 ? 6.367 5.922 4.266 1 93.06 116 ASP A CA 1
ATOM 893 C C . ASP A 1 116 ? 7.32 5.957 5.461 1 93.06 116 ASP A C 1
ATOM 895 O O . ASP A 1 116 ? 8.406 6.531 5.371 1 93.06 116 ASP A O 1
ATOM 899 N N . ILE A 1 117 ? 6.844 5.371 6.539 1 93.38 117 ILE A N 1
ATOM 900 C CA . ILE A 1 117 ? 7.574 5.516 7.793 1 93.38 117 ILE A CA 1
ATOM 901 C C . ILE A 1 117 ? 7.789 4.141 8.422 1 93.38 117 ILE A C 1
ATOM 903 O O . ILE A 1 117 ? 6.969 3.236 8.25 1 93.38 117 ILE A O 1
ATOM 907 N N . ASP A 1 118 ? 8.875 3.961 9.125 1 91.06 118 ASP A N 1
ATOM 908 C CA . ASP A 1 118 ? 9.141 2.688 9.789 1 91.06 118 ASP A CA 1
ATOM 909 C C . ASP A 1 118 ? 8.297 2.531 11.047 1 91.06 118 ASP A C 1
ATOM 911 O O . ASP A 1 118 ? 7.613 3.471 11.461 1 91.06 118 ASP A O 1
ATOM 915 N N . ASP A 1 119 ? 8.312 1.383 11.648 1 89.44 119 ASP A N 1
ATOM 916 C CA . ASP A 1 119 ? 7.453 1.06 12.781 1 89.44 119 ASP A CA 1
ATOM 917 C C . ASP A 1 119 ? 7.754 1.972 13.969 1 89.44 119 ASP A C 1
ATOM 919 O O . ASP A 1 119 ? 6.836 2.393 14.68 1 89.44 119 ASP A O 1
ATOM 923 N N . ASN A 1 120 ? 8.992 2.283 14.156 1 91.88 120 ASN A N 1
ATOM 924 C CA . ASN A 1 120 ? 9.391 3.088 15.305 1 91.88 120 ASN A CA 1
ATOM 925 C C . ASN A 1 120 ? 9.117 4.57 15.078 1 91.88 120 ASN A C 1
ATOM 927 O O . ASN A 1 120 ? 9.188 5.371 16.016 1 91.88 120 ASN A O 1
ATOM 931 N N . GLY A 1 121 ? 8.836 4.902 13.891 1 93.94 121 GLY A N 1
ATOM 932 C CA . GLY A 1 121 ? 8.555 6.289 13.57 1 93.94 121 GLY A CA 1
ATOM 933 C C . GLY A 1 121 ? 9.797 7.16 13.531 1 93.94 121 GLY A C 1
ATOM 934 O O . GLY A 1 121 ? 9.711 8.375 13.703 1 93.94 121 GLY A O 1
ATOM 935 N N . ILE A 1 122 ? 10.906 6.57 13.312 1 94.75 122 ILE A N 1
ATOM 936 C CA . ILE A 1 122 ? 12.156 7.312 13.367 1 94.75 122 ILE A CA 1
ATOM 937 C C . ILE A 1 122 ? 12.641 7.621 11.953 1 94.75 122 ILE A C 1
ATOM 939 O O . ILE A 1 122 ? 13.078 8.742 11.664 1 94.75 122 ILE A O 1
ATOM 943 N N . TYR A 1 123 ? 12.547 6.688 11.078 1 94.44 123 TYR A N 1
ATOM 944 C CA . TYR A 1 123 ? 12.984 6.879 9.703 1 94.44 123 TYR A CA 1
ATOM 945 C C . TYR A 1 123 ? 11.789 7.059 8.773 1 94.44 123 TYR A C 1
ATOM 947 O O . TYR A 1 123 ? 10.875 6.23 8.766 1 94.44 123 TYR A O 1
ATOM 955 N N . LEU A 1 124 ? 11.844 8.117 8.047 1 95.94 124 LEU A N 1
ATOM 956 C CA . LEU A 1 124 ? 10.812 8.5 7.086 1 95.94 124 LEU A CA 1
ATOM 957 C C . LEU A 1 124 ? 11.406 8.625 5.684 1 95.94 124 LEU A C 1
ATOM 959 O O . LEU A 1 124 ? 12.383 9.352 5.484 1 95.94 124 LEU A O 1
ATOM 963 N N . ALA A 1 125 ? 10.82 7.883 4.762 1 94.94 125 ALA A N 1
ATOM 964 C CA . ALA A 1 125 ? 11.219 8.016 3.365 1 94.94 125 ALA A CA 1
ATOM 965 C C . ALA A 1 125 ? 10.211 8.859 2.586 1 94.94 125 ALA A C 1
ATOM 967 O O . ALA A 1 125 ? 9 8.672 2.725 1 94.94 125 ALA A O 1
ATOM 968 N N . THR A 1 126 ? 10.688 9.781 1.819 1 95.75 126 THR A N 1
ATOM 969 C CA . THR A 1 126 ? 9.844 10.578 0.937 1 95.75 126 THR A CA 1
ATOM 970 C C . THR A 1 126 ? 10.383 10.555 -0.492 1 95.75 126 THR A C 1
ATOM 972 O O . THR A 1 126 ? 11.594 10.547 -0.705 1 95.75 126 THR A O 1
ATOM 975 N N . GLY A 1 127 ? 9.484 10.492 -1.426 1 94.38 127 GLY A N 1
ATOM 976 C CA . GLY A 1 127 ? 9.805 10.602 -2.84 1 94.38 127 GLY A CA 1
ATOM 977 C C . GLY A 1 127 ? 9.164 11.797 -3.51 1 94.38 127 GLY A C 1
ATOM 978 O O . GLY A 1 127 ? 8.031 12.164 -3.18 1 94.38 127 GLY A O 1
ATOM 979 N N . GLY A 1 128 ? 9.883 12.359 -4.473 1 94.06 128 GLY A N 1
ATOM 980 C CA . GLY A 1 128 ? 9.352 13.602 -5.023 1 94.06 128 GLY A CA 1
ATOM 981 C C . GLY A 1 128 ? 9.602 13.75 -6.512 1 94.06 128 GLY A C 1
ATOM 982 O O . GLY A 1 128 ? 10.156 12.852 -7.145 1 94.06 128 GLY A O 1
ATOM 983 N N . HIS A 1 129 ? 9.086 14.898 -7.008 1 94.12 129 HIS A N 1
ATOM 984 C CA . HIS A 1 129 ? 9.219 15.266 -8.414 1 94.12 129 HIS A CA 1
ATOM 985 C C . HIS A 1 129 ? 10.617 15.812 -8.703 1 94.12 129 HIS A C 1
ATOM 987 O O . HIS A 1 129 ? 10.977 16.016 -9.867 1 94.12 129 HIS A O 1
ATOM 993 N N . ASP A 1 130 ? 11.414 16.016 -7.758 1 94 130 ASP A N 1
ATOM 994 C CA . ASP A 1 130 ? 12.805 16.422 -7.93 1 94 130 ASP A CA 1
ATOM 995 C C . ASP A 1 130 ? 13.695 15.219 -8.227 1 94 130 ASP A C 1
ATOM 997 O O . ASP A 1 130 ? 14.922 15.336 -8.25 1 94 130 ASP A O 1
ATOM 1001 N N . LYS A 1 131 ? 13.102 14.094 -8.312 1 91.75 131 LYS A N 1
ATOM 1002 C CA . LYS A 1 131 ? 13.75 12.836 -8.68 1 91.75 131 LYS A CA 1
ATOM 1003 C C . LYS A 1 131 ? 14.625 12.32 -7.539 1 91.75 131 LYS A C 1
ATOM 1005 O O . LYS A 1 131 ? 15.617 11.625 -7.777 1 91.75 131 LYS A O 1
ATOM 1010 N N . CYS A 1 132 ? 14.25 12.68 -6.301 1 92.25 132 CYS A N 1
ATOM 1011 C CA . CYS A 1 132 ? 15.023 12.273 -5.133 1 92.25 132 CYS A CA 1
ATOM 1012 C C . CYS A 1 132 ? 14.148 11.492 -4.152 1 92.25 132 CYS A C 1
ATOM 1014 O O . CYS A 1 132 ? 12.953 11.75 -4.035 1 92.25 132 CYS A O 1
ATOM 1016 N N . VAL A 1 133 ? 14.789 10.562 -3.574 1 93.94 133 VAL A N 1
ATOM 1017 C CA . VAL A 1 133 ? 14.25 9.953 -2.361 1 93.94 133 VAL A CA 1
ATOM 1018 C C . VAL A 1 133 ? 15.055 10.422 -1.149 1 93.94 133 VAL A C 1
ATOM 1020 O O . VAL A 1 133 ? 16.281 10.312 -1.131 1 93.94 133 VAL A O 1
ATOM 1023 N N . ILE A 1 134 ? 14.352 10.938 -0.197 1 96.19 134 ILE A N 1
ATOM 1024 C CA . ILE A 1 134 ? 15.016 11.453 0.995 1 96.19 134 ILE A CA 1
ATOM 1025 C C . ILE A 1 134 ? 14.641 10.594 2.203 1 96.19 134 ILE A C 1
ATOM 1027 O O . ILE A 1 134 ? 13.469 10.266 2.398 1 96.19 134 ILE A O 1
ATOM 1031 N N . LEU A 1 135 ? 15.633 10.219 2.912 1 95.56 135 LEU A N 1
ATOM 1032 C CA . LEU A 1 135 ? 15.445 9.609 4.223 1 95.56 135 LEU A CA 1
ATOM 1033 C C . LEU A 1 135 ? 15.617 10.648 5.332 1 95.56 135 LEU A C 1
ATOM 1035 O O . LEU A 1 135 ? 16.656 11.289 5.434 1 95.56 135 LEU A O 1
ATOM 1039 N N . TRP A 1 136 ? 14.562 10.703 6.121 1 96.88 136 TRP A N 1
ATOM 1040 C CA . TRP A 1 136 ? 14.57 11.656 7.227 1 96.88 136 TRP A CA 1
ATOM 1041 C C . TRP A 1 136 ? 14.742 10.938 8.562 1 96.88 136 TRP A C 1
ATOM 1043 O O . TRP A 1 136 ? 14.242 9.82 8.742 1 96.88 136 TRP A O 1
ATOM 1053 N N . ASP A 1 137 ? 15.445 11.602 9.453 1 96.31 137 ASP A N 1
ATOM 1054 C CA . ASP A 1 137 ? 15.344 11.312 10.883 1 96.31 137 ASP A CA 1
ATOM 1055 C C . ASP A 1 137 ? 14.297 12.195 11.547 1 96.31 137 ASP A C 1
ATOM 1057 O O . ASP A 1 137 ? 14.516 13.398 11.734 1 96.31 137 ASP A O 1
ATOM 1061 N N . THR A 1 138 ? 13.18 11.602 11.938 1 96.25 138 THR A N 1
ATOM 1062 C CA . THR A 1 138 ? 12.062 12.406 12.406 1 96.25 138 THR A CA 1
ATOM 1063 C C . THR A 1 138 ? 12.336 12.945 13.805 1 96.25 138 THR A C 1
ATOM 1065 O O . THR A 1 138 ? 11.758 13.953 14.211 1 96.25 138 THR A O 1
ATOM 1068 N N . GLU A 1 139 ? 13.133 12.273 14.531 1 94.88 139 GLU A N 1
ATOM 1069 C CA . GLU A 1 139 ? 13.5 12.742 15.859 1 94.88 139 GLU A CA 1
ATOM 1070 C C . GLU A 1 139 ? 14.43 13.945 15.789 1 94.88 139 GLU A C 1
ATOM 1072 O O . GLU A 1 139 ? 14.234 14.938 16.484 1 94.88 139 GLU A O 1
ATOM 1077 N N . LYS A 1 140 ? 15.383 13.859 14.953 1 95.56 140 LYS A N 1
ATOM 1078 C CA . LYS A 1 140 ? 16.328 14.953 14.789 1 95.56 140 LYS A CA 1
ATOM 1079 C C . LYS A 1 140 ? 15.789 16.016 13.836 1 95.56 140 LYS A C 1
ATOM 1081 O O . LYS A 1 140 ? 16.328 17.125 13.766 1 95.56 140 LYS A O 1
ATOM 1086 N N . ARG A 1 141 ? 14.836 15.641 13.117 1 95.69 141 ARG A N 1
ATOM 1087 C CA . ARG A 1 141 ? 14.172 16.516 12.164 1 95.69 141 ARG A CA 1
ATOM 1088 C C . ARG A 1 141 ? 15.148 17 11.094 1 95.69 141 ARG A C 1
ATOM 1090 O O . ARG A 1 141 ? 15.219 18.203 10.805 1 95.69 141 ARG A O 1
ATOM 1097 N N . GLU A 1 142 ? 15.867 16.062 10.562 1 95.44 142 GLU A N 1
ATOM 1098 C CA . GLU A 1 142 ? 16.859 16.375 9.547 1 95.44 142 GLU A CA 1
ATOM 1099 C C . GLU A 1 142 ? 16.906 15.305 8.461 1 95.44 142 GLU A C 1
ATOM 1101 O O . GLU A 1 142 ? 16.422 14.188 8.664 1 95.44 142 GLU A O 1
ATOM 1106 N N . VAL A 1 143 ? 17.531 15.703 7.391 1 95.38 143 VAL A N 1
ATOM 1107 C CA . VAL A 1 143 ? 17.812 14.766 6.312 1 95.38 143 VAL A CA 1
ATOM 1108 C C . VAL A 1 143 ? 18.938 13.82 6.727 1 95.38 143 VAL A C 1
ATOM 1110 O O . VAL A 1 143 ? 20.016 14.273 7.121 1 95.38 143 VAL A O 1
ATOM 1113 N N . LYS A 1 144 ? 18.656 12.57 6.703 1 92.12 144 LYS A N 1
ATOM 1114 C CA . LYS A 1 144 ? 19.688 11.578 6.996 1 92.12 144 LYS A CA 1
ATOM 1115 C C . LYS A 1 144 ? 20.469 11.203 5.734 1 92.12 144 LYS A C 1
ATOM 1117 O O . LYS A 1 144 ? 21.688 11.07 5.766 1 92.12 144 LYS A O 1
ATOM 1122 N N . LEU A 1 145 ? 19.672 10.992 4.68 1 90.19 145 LEU A N 1
ATOM 1123 C CA . LEU A 1 145 ? 20.25 10.516 3.43 1 90.19 145 LEU A CA 1
ATOM 1124 C C . LEU A 1 145 ? 19.406 10.945 2.238 1 90.19 145 LEU A C 1
ATOM 1126 O O . LEU A 1 145 ? 18.172 11.008 2.33 1 90.19 145 LEU A O 1
ATOM 1130 N N . CYS A 1 146 ? 20.078 11.305 1.185 1 88.75 146 CYS A N 1
ATOM 1131 C CA . CYS A 1 146 ? 19.406 11.555 -0.087 1 88.75 146 CYS A CA 1
ATOM 1132 C C . CYS A 1 146 ? 19.797 10.508 -1.125 1 88.75 146 CYS A C 1
ATOM 1134 O O . CYS A 1 146 ? 20.969 10.367 -1.457 1 88.75 146 CYS A O 1
ATOM 1136 N N . LEU A 1 147 ? 18.875 9.758 -1.45 1 84.06 147 LEU A N 1
ATOM 1137 C CA . LEU A 1 147 ? 19.109 8.789 -2.521 1 84.06 147 LEU A CA 1
ATOM 1138 C C . LEU A 1 147 ? 18.828 9.422 -3.885 1 84.06 147 LEU A C 1
ATOM 1140 O O . LEU A 1 147 ? 17.672 9.625 -4.262 1 84.06 147 LEU A O 1
ATOM 1144 N N . LYS A 1 148 ? 19.953 9.648 -4.445 1 75.69 148 LYS A N 1
ATOM 1145 C CA . LYS A 1 148 ? 19.953 10.305 -5.75 1 75.69 148 LYS A CA 1
ATOM 1146 C C . LYS A 1 148 ? 20.203 9.297 -6.867 1 75.69 148 LYS A C 1
ATOM 1148 O O . LYS A 1 148 ? 20.672 8.188 -6.613 1 75.69 148 LYS A O 1
ATOM 1153 N N . ARG A 1 149 ? 19.516 9.156 -7.887 1 67.19 149 ARG A N 1
ATOM 1154 C CA . ARG A 1 149 ? 19.828 8.297 -9.023 1 67.19 149 ARG A CA 1
ATOM 1155 C C . ARG A 1 149 ? 18.562 7.91 -9.781 1 67.19 149 ARG A C 1
ATOM 1157 O O . ARG A 1 149 ? 18.516 6.875 -10.445 1 67.19 149 ARG A O 1
ATOM 1164 N N . HIS A 1 150 ? 17.766 8.695 -9.469 1 76.69 150 HIS A N 1
ATOM 1165 C CA . HIS A 1 150 ? 16.578 8.414 -10.266 1 76.69 150 HIS A CA 1
ATOM 1166 C C . HIS A 1 150 ? 16.484 9.336 -11.477 1 76.69 150 HIS A C 1
ATOM 1168 O O . HIS A 1 150 ? 16.875 10.5 -11.406 1 76.69 150 HIS A O 1
ATOM 1174 N N . THR A 1 151 ? 16.156 8.758 -12.492 1 79.12 151 THR A N 1
ATOM 1175 C CA . THR A 1 151 ? 16.109 9.508 -13.742 1 79.12 151 THR A CA 1
ATOM 1176 C C . THR A 1 151 ? 14.742 10.156 -13.938 1 79.12 151 THR A C 1
ATOM 1178 O O . THR A 1 151 ? 14.578 11.016 -14.797 1 79.12 151 THR A O 1
ATOM 1181 N N . ASP A 1 152 ? 13.844 9.75 -13.18 1 87.88 152 ASP A N 1
ATOM 1182 C CA . ASP A 1 152 ? 12.484 10.273 -13.305 1 87.88 152 ASP A CA 1
ATOM 1183 C C . ASP A 1 152 ? 11.883 10.562 -11.93 1 87.88 152 ASP A C 1
ATOM 1185 O O . ASP A 1 152 ? 12.492 10.242 -10.898 1 87.88 152 ASP A O 1
ATOM 1189 N N . TRP A 1 153 ? 10.758 11.234 -12 1 90.38 153 TRP A N 1
ATOM 1190 C CA . TRP A 1 153 ? 10.016 11.516 -10.773 1 90.38 153 TRP A CA 1
ATOM 1191 C C . TRP A 1 153 ? 9.711 10.227 -10.016 1 90.38 153 TRP A C 1
ATOM 1193 O O . TRP A 1 153 ? 9.477 9.188 -10.633 1 90.38 153 TRP A O 1
ATOM 1203 N N . ILE A 1 154 ? 9.82 10.359 -8.719 1 89.62 154 ILE A N 1
ATOM 1204 C CA . ILE A 1 154 ? 9.43 9.25 -7.859 1 89.62 154 ILE A CA 1
ATOM 1205 C C . ILE A 1 154 ? 7.945 9.352 -7.523 1 89.62 154 ILE A C 1
ATOM 1207 O O . ILE A 1 154 ? 7.508 10.344 -6.93 1 89.62 154 ILE A O 1
ATOM 1211 N N . ASN A 1 155 ? 7.219 8.32 -7.797 1 87.12 155 ASN A N 1
ATOM 1212 C CA . ASN A 1 155 ? 5.773 8.352 -7.586 1 87.12 155 ASN A CA 1
ATOM 1213 C C . ASN A 1 155 ? 5.387 7.695 -6.262 1 87.12 155 ASN A C 1
ATOM 1215 O O . ASN A 1 155 ? 4.375 8.062 -5.66 1 87.12 155 ASN A O 1
ATOM 1219 N N . ASP A 1 156 ? 6.184 6.75 -5.898 1 88.12 156 ASP A N 1
ATOM 1220 C CA . ASP A 1 156 ? 5.828 6.02 -4.684 1 88.12 156 ASP A CA 1
ATOM 1221 C C . ASP A 1 156 ? 7.078 5.5 -3.975 1 88.12 156 ASP A C 1
ATOM 1223 O O . ASP A 1 156 ? 8.07 5.156 -4.621 1 88.12 156 ASP A O 1
ATOM 1227 N N . VAL A 1 157 ? 6.973 5.457 -2.652 1 89.75 157 VAL A N 1
ATOM 1228 C CA . VAL A 1 157 ? 8.031 4.91 -1.813 1 89.75 157 VAL A CA 1
ATOM 1229 C C . VAL A 1 157 ? 7.434 4.004 -0.741 1 89.75 157 VAL A C 1
ATOM 1231 O O . VAL A 1 157 ? 6.383 4.316 -0.174 1 89.75 157 VAL A O 1
ATOM 1234 N N . HIS A 1 158 ? 8.039 2.871 -0.55 1 86.88 158 HIS A N 1
ATOM 1235 C CA . HIS A 1 158 ? 7.668 1.948 0.516 1 86.88 158 HIS A CA 1
ATOM 1236 C C . HIS A 1 158 ? 8.891 1.527 1.331 1 86.88 158 HIS A C 1
ATOM 1238 O O . HIS A 1 158 ? 9.93 1.191 0.766 1 86.88 158 HIS A O 1
ATOM 1244 N N . MET A 1 159 ? 8.719 1.571 2.596 1 88 159 MET A N 1
ATOM 1245 C CA . MET A 1 159 ? 9.789 1.187 3.508 1 88 159 MET A CA 1
ATOM 1246 C C . MET A 1 159 ? 9.391 -0.034 4.332 1 88 159 MET A C 1
ATOM 1248 O O . MET A 1 159 ? 8.25 -0.138 4.781 1 88 159 MET A O 1
ATOM 1252 N N . THR A 1 160 ? 10.367 -0.908 4.516 1 86.19 160 THR A N 1
ATOM 1253 C CA . THR A 1 160 ? 10.102 -2.008 5.438 1 86.19 160 THR A CA 1
ATOM 1254 C C . THR A 1 160 ? 9.953 -1.492 6.863 1 86.19 160 THR A C 1
ATOM 1256 O O . THR A 1 160 ? 10.531 -0.465 7.223 1 86.19 160 THR A O 1
ATOM 1259 N N . LYS A 1 161 ? 9.219 -2.256 7.57 1 84.19 161 LYS A N 1
ATOM 1260 C CA . LYS A 1 161 ? 8.852 -1.767 8.898 1 84.19 161 LYS A CA 1
ATOM 1261 C C . LYS A 1 161 ? 10.07 -1.658 9.805 1 84.19 161 LYS A C 1
ATOM 1263 O O . LYS A 1 161 ? 10.094 -0.834 10.719 1 84.19 161 LYS A O 1
ATOM 1268 N N . ASP A 1 162 ? 11.062 -2.441 9.578 1 85.56 162 ASP A N 1
ATOM 1269 C CA . ASP A 1 162 ? 12.281 -2.359 10.383 1 85.56 162 ASP A CA 1
ATOM 1270 C C . ASP A 1 162 ? 13.195 -1.246 9.875 1 85.56 162 ASP A C 1
ATOM 1272 O O . ASP A 1 162 ? 14.273 -1.02 10.43 1 85.56 162 ASP A O 1
ATOM 1276 N N . GLY A 1 163 ? 12.844 -0.626 8.758 1 87.75 163 GLY A N 1
ATOM 1277 C CA . GLY A 1 163 ? 13.562 0.538 8.258 1 87.75 163 GLY A CA 1
ATOM 1278 C C . GLY A 1 163 ? 14.812 0.179 7.477 1 87.75 163 GLY A C 1
ATOM 1279 O O . GLY A 1 163 ? 15.648 1.044 7.203 1 87.75 163 GLY A O 1
ATOM 1280 N N . LYS A 1 164 ? 14.93 -1.044 7.023 1 88.62 164 LYS A N 1
ATOM 1281 C CA . LYS A 1 164 ? 16.188 -1.481 6.414 1 88.62 164 LYS A CA 1
ATOM 1282 C C . LYS A 1 164 ? 16.125 -1.356 4.895 1 88.62 164 LYS A C 1
ATOM 1284 O O . LYS A 1 164 ? 17.156 -1.22 4.238 1 88.62 164 LYS A O 1
ATOM 1289 N N . TRP A 1 165 ? 14.938 -1.455 4.406 1 88.38 165 TRP A N 1
ATOM 1290 C CA . TRP A 1 165 ? 14.805 -1.47 2.955 1 88.38 165 TRP A CA 1
ATOM 1291 C C . TRP A 1 165 ? 13.781 -0.435 2.494 1 88.38 165 TRP A C 1
ATOM 1293 O O . TRP A 1 165 ? 12.766 -0.217 3.158 1 88.38 165 TRP A O 1
ATOM 1303 N N . ILE A 1 166 ? 14.039 0.138 1.313 1 88.69 166 ILE A N 1
ATOM 1304 C CA . ILE A 1 166 ? 13.094 1.023 0.649 1 88.69 166 ILE A CA 1
ATOM 1305 C C . ILE A 1 166 ? 12.867 0.553 -0.786 1 88.69 166 ILE A C 1
ATOM 1307 O O . ILE A 1 166 ? 13.82 0.224 -1.497 1 88.69 166 ILE A O 1
ATOM 1311 N N . LEU A 1 167 ? 11.617 0.478 -1.109 1 86.88 167 LEU A N 1
ATOM 1312 C CA . LEU A 1 167 ? 11.211 0.278 -2.496 1 86.88 167 LEU A CA 1
ATOM 1313 C C . LEU A 1 167 ? 10.703 1.581 -3.107 1 86.88 167 LEU A C 1
ATOM 1315 O O . LEU A 1 167 ? 9.891 2.279 -2.506 1 86.88 167 LEU A O 1
ATOM 1319 N N . THR A 1 168 ? 11.227 1.902 -4.328 1 88.06 168 THR A N 1
ATOM 1320 C CA . THR A 1 168 ? 10.789 3.111 -5.016 1 88.06 168 THR A CA 1
ATOM 1321 C C . THR A 1 168 ? 10.203 2.775 -6.383 1 88.06 168 THR A C 1
ATOM 1323 O O . THR A 1 168 ? 10.648 1.833 -7.039 1 88.06 168 THR A O 1
ATOM 1326 N N . ALA A 1 169 ? 9.188 3.545 -6.723 1 85.62 169 ALA A N 1
ATOM 1327 C CA . ALA A 1 169 ? 8.586 3.42 -8.047 1 85.62 169 ALA A CA 1
ATOM 1328 C C . ALA A 1 169 ? 8.547 4.766 -8.766 1 85.62 169 ALA A C 1
ATOM 1330 O O . ALA A 1 169 ? 8.203 5.789 -8.164 1 85.62 169 ALA A O 1
ATOM 1331 N N . SER A 1 170 ? 8.961 4.719 -10.047 1 82.31 170 SER A N 1
ATOM 1332 C CA . SER A 1 170 ? 8.922 5.934 -10.859 1 82.31 170 SER A CA 1
ATOM 1333 C C . SER A 1 170 ? 7.758 5.91 -11.836 1 82.31 170 SER A C 1
ATOM 1335 O O . SER A 1 170 ? 7.035 4.914 -11.93 1 82.31 170 SER A O 1
ATOM 1337 N N . LYS A 1 171 ? 7.512 6.992 -12.617 1 67.19 171 LYS A N 1
ATOM 1338 C CA . LYS A 1 171 ? 6.41 7.211 -13.555 1 67.19 171 LYS A CA 1
ATOM 1339 C C . LYS A 1 171 ? 6.293 6.055 -14.547 1 67.19 171 LYS A C 1
ATOM 1341 O O . LYS A 1 171 ? 5.184 5.676 -14.93 1 67.19 171 LYS A O 1
ATOM 1346 N N . VAL A 1 172 ? 7.309 5.742 -15.023 1 61.09 172 VAL A N 1
ATOM 1347 C CA . VAL A 1 172 ? 7.258 4.727 -16.078 1 61.09 172 VAL A CA 1
ATOM 1348 C C . VAL A 1 172 ? 6.883 3.375 -15.469 1 61.09 172 VAL A C 1
ATOM 1350 O O . VAL A 1 172 ? 6.527 2.439 -16.188 1 61.09 172 VAL A O 1
ATOM 1353 N N . ASP A 1 173 ? 6.922 3.426 -14.156 1 59.44 173 ASP A N 1
ATOM 1354 C CA . ASP A 1 173 ? 6.695 2.141 -13.508 1 59.44 173 ASP A CA 1
ATOM 1355 C C . ASP A 1 173 ? 5.258 2.021 -13.008 1 59.44 173 ASP A C 1
ATOM 1357 O O . ASP A 1 173 ? 4.805 2.836 -12.203 1 59.44 173 ASP A O 1
ATOM 1361 N N . PRO A 1 174 ? 4.363 1.596 -13.891 1 47.22 174 PRO A N 1
ATOM 1362 C CA . PRO A 1 174 ? 3.035 1.403 -13.305 1 47.22 174 PRO A CA 1
ATOM 1363 C C . PRO A 1 174 ? 3.09 0.884 -11.875 1 47.22 174 PRO A C 1
ATOM 1365 O O . PRO A 1 174 ? 3.723 -0.141 -11.602 1 47.22 174 PRO A O 1
ATOM 1368 N N . ILE A 1 175 ? 3.467 1.791 -10.945 1 49.22 175 ILE A N 1
ATOM 1369 C CA . ILE A 1 175 ? 3.48 1.354 -9.555 1 49.22 175 ILE A CA 1
ATOM 1370 C C . ILE A 1 175 ? 2.287 0.438 -9.289 1 49.22 175 ILE A C 1
ATOM 1372 O O . ILE A 1 175 ? 1.135 0.85 -9.438 1 49.22 175 ILE A O 1
ATOM 1376 N N . VAL A 1 176 ? 2.521 -0.86 -9.312 1 50.25 176 VAL A N 1
ATOM 1377 C CA . VAL A 1 176 ? 1.727 -1.998 -8.867 1 50.25 176 VAL A CA 1
ATOM 1378 C C . VAL A 1 176 ? 1.5 -1.908 -7.359 1 50.25 176 VAL A C 1
ATOM 1380 O O . VAL A 1 176 ? 2.252 -1.232 -6.652 1 50.25 176 VAL A O 1
ATOM 1383 N N . ASN A 1 177 ? 0.481 -2.498 -6.773 1 50.31 177 ASN A N 1
ATOM 1384 C CA . ASN A 1 177 ? 0.047 -2.746 -5.402 1 50.31 177 ASN A CA 1
ATOM 1385 C C . ASN A 1 177 ? 1.216 -3.154 -4.508 1 50.31 177 ASN A C 1
ATOM 1387 O O . ASN A 1 177 ? 1.913 -4.129 -4.797 1 50.31 177 ASN A O 1
ATOM 1391 N N . THR A 1 178 ? 1.973 -2.102 -3.865 1 49.72 178 THR A N 1
ATOM 1392 C CA . THR A 1 178 ? 3.008 -2.469 -2.906 1 49.72 178 THR A CA 1
ATOM 1393 C C . THR A 1 178 ? 2.404 -2.713 -1.526 1 49.72 178 THR A C 1
ATOM 1395 O O . THR A 1 178 ? 1.767 -1.826 -0.956 1 49.72 178 THR A O 1
ATOM 1398 N N . ASN A 1 179 ? 1.928 -3.887 -1.217 1 46.75 179 ASN A N 1
ATOM 1399 C CA . ASN A 1 179 ? 1.544 -4.207 0.155 1 46.75 179 ASN A CA 1
ATOM 1400 C C . ASN A 1 179 ? 2.764 -4.496 1.025 1 46.75 179 ASN A C 1
ATOM 1402 O O . ASN A 1 179 ? 3.471 -5.48 0.804 1 46.75 179 ASN A O 1
ATOM 1406 N N . VAL A 1 180 ? 3.457 -3.41 1.519 1 39.81 180 VAL A N 1
ATOM 1407 C CA . VAL A 1 180 ? 4.641 -3.652 2.342 1 39.81 180 VAL A CA 1
ATOM 1408 C C . VAL A 1 180 ? 4.215 -4.094 3.74 1 39.81 180 VAL A C 1
ATOM 1410 O O . VAL A 1 180 ? 3.629 -3.312 4.492 1 39.81 180 VAL A O 1
ATOM 1413 N N . LEU A 1 181 ? 3.65 -5.355 3.965 1 39.25 181 LEU A N 1
ATOM 1414 C CA . LEU A 1 181 ? 3.396 -5.82 5.324 1 39.25 181 LEU A CA 1
ATOM 1415 C C . LEU A 1 181 ? 4.707 -6.082 6.059 1 39.25 181 LEU A C 1
ATOM 1417 O O . LEU A 1 181 ? 4.73 -6.141 7.293 1 39.25 181 LEU A O 1
ATOM 1421 N N . GLY A 1 182 ? 5.926 -5.758 5.887 1 35.91 182 GLY A N 1
ATOM 1422 C CA . GLY A 1 182 ? 6.949 -6.375 6.719 1 35.91 182 GLY A CA 1
ATOM 1423 C C . GLY A 1 182 ? 6.98 -5.828 8.133 1 35.91 182 GLY A C 1
ATOM 1424 O O . GLY A 1 182 ? 6.492 -4.723 8.383 1 35.91 182 GLY A O 1
ATOM 1425 N N . MET B 1 1 ? 11.047 0.544 -10.875 1 83.62 1 MET B N 1
ATOM 1426 C CA . MET B 1 1 ? 11.023 0.165 -9.461 1 83.62 1 MET B CA 1
ATOM 1427 C C . MET B 1 1 ? 12.422 -0.244 -8.992 1 83.62 1 MET B C 1
ATOM 1429 O O . MET B 1 1 ? 13.078 -1.06 -9.641 1 83.62 1 MET B O 1
ATOM 1433 N N . ASN B 1 2 ? 12.891 0.354 -7.887 1 86.5 2 ASN B N 1
ATOM 1434 C CA . ASN B 1 2 ? 14.234 0.108 -7.371 1 86.5 2 ASN B CA 1
ATOM 1435 C C . ASN B 1 2 ? 14.211 -0.224 -5.879 1 86.5 2 ASN B C 1
ATOM 1437 O O . ASN B 1 2 ? 13.438 0.356 -5.121 1 86.5 2 ASN B O 1
ATOM 1441 N N . LEU B 1 3 ? 15.078 -1.144 -5.582 1 88.56 3 LEU B N 1
ATOM 1442 C CA . LEU B 1 3 ? 15.25 -1.536 -4.188 1 88.56 3 LEU B CA 1
ATOM 1443 C C . LEU B 1 3 ? 16.531 -0.951 -3.613 1 88.56 3 LEU B C 1
ATOM 1445 O O . LEU B 1 3 ? 17.594 -1.043 -4.234 1 88.56 3 LEU B O 1
ATOM 1449 N N . TRP B 1 4 ? 16.391 -0.394 -2.404 1 88.81 4 TRP B N 1
ATOM 1450 C CA . TRP B 1 4 ? 17.516 0.236 -1.722 1 88.81 4 TRP B CA 1
ATOM 1451 C C . TRP B 1 4 ? 17.766 -0.425 -0.372 1 88.81 4 TRP B C 1
ATOM 1453 O O . TRP B 1 4 ? 16.828 -0.712 0.374 1 88.81 4 TRP B O 1
ATOM 1463 N N . ASP B 1 5 ? 19.062 -0.666 -0.092 1 88.81 5 ASP B N 1
ATOM 1464 C CA . ASP B 1 5 ? 19.5 -1.114 1.221 1 88.81 5 ASP B CA 1
ATOM 1465 C C . ASP B 1 5 ? 20.016 0.059 2.059 1 88.81 5 ASP B C 1
ATOM 1467 O O . ASP B 1 5 ? 21.062 0.626 1.769 1 88.81 5 ASP B O 1
ATOM 1471 N N . LEU B 1 6 ? 19.328 0.352 3.113 1 86.94 6 LEU B N 1
ATOM 1472 C CA . LEU B 1 6 ? 19.641 1.558 3.873 1 86.94 6 LEU B CA 1
ATOM 1473 C C . LEU B 1 6 ? 20.812 1.316 4.82 1 86.94 6 LEU B C 1
ATOM 1475 O O . LEU B 1 6 ? 21.406 2.268 5.328 1 86.94 6 LEU B O 1
ATOM 1479 N N . ARG B 1 7 ? 21.125 0.071 5.094 1 84.38 7 ARG B N 1
ATOM 1480 C CA . ARG B 1 7 ? 22.281 -0.246 5.934 1 84.38 7 ARG B CA 1
ATOM 1481 C C . ARG B 1 7 ? 23.578 0.158 5.25 1 84.38 7 ARG B C 1
ATOM 1483 O O . ARG B 1 7 ? 24.516 0.642 5.906 1 84.38 7 ARG B O 1
ATOM 1490 N N . CYS B 1 8 ? 23.609 0.049 3.93 1 83.88 8 CYS B N 1
ATOM 1491 C CA . CYS B 1 8 ? 24.797 0.451 3.176 1 83.88 8 CYS B CA 1
ATOM 1492 C C . CYS B 1 8 ? 24.484 1.641 2.273 1 83.88 8 CYS B C 1
ATOM 1494 O O . CYS B 1 8 ? 25.359 2.1 1.528 1 83.88 8 CYS B O 1
ATOM 1496 N N . GLN B 1 9 ? 23.266 2.133 2.281 1 81.38 9 GLN B N 1
ATOM 1497 C CA . GLN B 1 9 ? 22.797 3.32 1.57 1 81.38 9 GLN B CA 1
ATOM 1498 C C . GLN B 1 9 ? 23.031 3.188 0.068 1 81.38 9 GLN B C 1
ATOM 1500 O O . GLN B 1 9 ? 23.531 4.113 -0.573 1 81.38 9 GLN B O 1
ATOM 1505 N N . LYS B 1 10 ? 22.734 2.008 -0.489 1 82.38 10 LYS B N 1
ATOM 1506 C CA . LYS B 1 10 ? 22.953 1.765 -1.911 1 82.38 10 LYS B CA 1
ATOM 1507 C C . LYS B 1 10 ? 21.719 1.151 -2.564 1 82.38 10 LYS B C 1
ATOM 1509 O O . LYS B 1 10 ? 20.953 0.449 -1.906 1 82.38 10 LYS B O 1
ATOM 1514 N N . LYS B 1 11 ? 21.672 1.507 -3.838 1 83.25 11 LYS B N 1
ATOM 1515 C CA . LYS B 1 11 ? 20.719 0.777 -4.672 1 83.25 11 LYS B CA 1
ATOM 1516 C C . LYS B 1 11 ? 21.172 -0.661 -4.898 1 83.25 11 LYS B C 1
ATOM 1518 O O . LYS B 1 11 ? 22.328 -0.899 -5.273 1 83.25 11 LYS B O 1
ATOM 1523 N N . VAL B 1 12 ? 20.375 -1.535 -4.574 1 82 12 VAL B N 1
ATOM 1524 C CA . VAL B 1 12 ? 20.75 -2.939 -4.668 1 82 12 VAL B CA 1
ATOM 1525 C C . VAL B 1 12 ? 20.359 -3.488 -6.039 1 82 12 VAL B C 1
ATOM 1527 O O . VAL B 1 12 ? 21.188 -4.105 -6.723 1 82 12 VAL B O 1
ATOM 1530 N N . PHE B 1 13 ? 19.062 -3.416 -6.438 1 77.44 13 PHE B N 1
ATOM 1531 C CA . PHE B 1 13 ? 18.734 -3.816 -7.801 1 77.44 13 PHE B CA 1
ATOM 1532 C C . PHE B 1 13 ? 17.422 -3.178 -8.25 1 77.44 13 PHE B C 1
ATOM 1534 O O . PHE B 1 13 ? 16.703 -2.578 -7.445 1 77.44 13 PHE B O 1
ATOM 1541 N N . SER B 1 14 ? 17.312 -3.408 -9.617 1 81.25 14 SER B N 1
ATOM 1542 C CA . SER B 1 14 ? 16.094 -2.99 -10.289 1 81.25 14 SER B CA 1
ATOM 1543 C C . SER B 1 14 ? 15.172 -4.176 -10.555 1 81.25 14 SER B C 1
ATOM 1545 O O . SER B 1 14 ? 15.594 -5.18 -11.133 1 81.25 14 SER B O 1
ATOM 1547 N N . ILE B 1 15 ? 13.977 -4.047 -10.094 1 76.81 15 ILE B N 1
ATOM 1548 C CA . ILE B 1 15 ? 13 -5.133 -10.18 1 76.81 15 ILE B CA 1
ATOM 1549 C C . ILE B 1 15 ? 12.758 -5.488 -11.648 1 76.81 15 ILE B C 1
ATOM 1551 O O . ILE B 1 15 ? 12.672 -6.668 -12 1 76.81 15 ILE B O 1
ATOM 1555 N N . PRO B 1 16 ? 12.742 -4.52 -12.547 1 74.44 16 PRO B N 1
ATOM 1556 C CA . PRO B 1 16 ? 12.547 -4.883 -13.953 1 74.44 16 PRO B CA 1
ATOM 1557 C C . PRO B 1 16 ? 13.625 -5.832 -14.477 1 74.4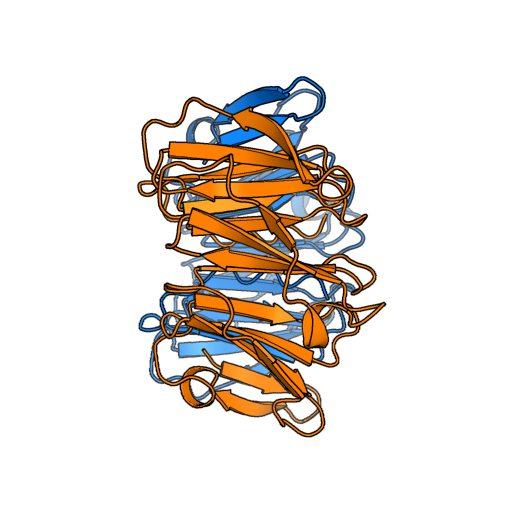4 16 PRO B C 1
ATOM 1559 O O . PRO B 1 16 ? 13.383 -6.586 -15.422 1 74.44 16 PRO B O 1
ATOM 1562 N N . ASP B 1 17 ? 14.688 -5.891 -13.734 1 80.38 17 ASP B N 1
ATOM 1563 C CA . ASP B 1 17 ? 15.789 -6.727 -14.203 1 80.38 17 ASP B CA 1
ATOM 1564 C C . ASP B 1 17 ? 15.539 -8.195 -13.875 1 80.38 17 ASP B C 1
ATOM 1566 O O . ASP B 1 17 ? 16.172 -9.086 -14.453 1 80.38 17 ASP B O 1
ATOM 1570 N N . ILE B 1 18 ? 14.594 -8.422 -13.023 1 84.38 18 ILE B N 1
ATOM 1571 C CA . ILE B 1 18 ? 14.383 -9.789 -12.562 1 84.38 18 ILE B CA 1
ATOM 1572 C C . ILE B 1 18 ? 13.258 -10.438 -13.367 1 84.38 18 ILE B C 1
ATOM 1574 O O . ILE B 1 18 ? 13.102 -11.664 -13.352 1 84.38 18 ILE B O 1
ATOM 1578 N N . HIS B 1 19 ? 12.492 -9.703 -14.078 1 89.69 19 HIS B N 1
ATOM 1579 C CA . HIS B 1 19 ? 11.367 -10.203 -14.859 1 89.69 19 HIS B CA 1
ATOM 1580 C C . HIS B 1 19 ? 11.594 -9.984 -16.344 1 89.69 19 HIS B C 1
ATOM 1582 O O . HIS B 1 19 ? 12.422 -9.164 -16.75 1 89.69 19 HIS B O 1
ATOM 1588 N N . GLN B 1 20 ? 10.875 -10.766 -17.125 1 89.94 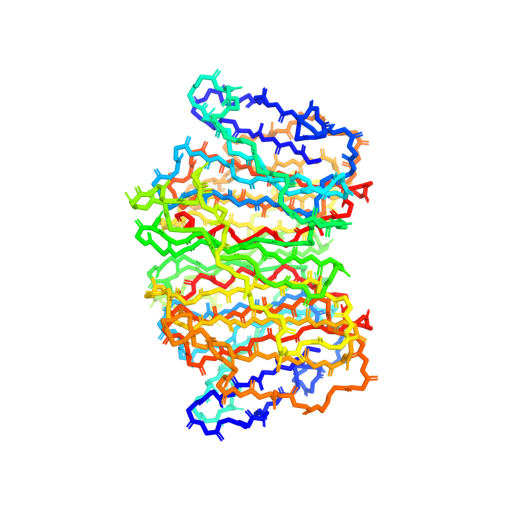20 GLN B N 1
ATOM 1589 C CA . GLN B 1 20 ? 10.977 -10.656 -18.578 1 89.94 20 GLN B CA 1
ATOM 1590 C C . GLN B 1 20 ? 10.078 -9.539 -19.109 1 89.94 20 GLN B C 1
ATOM 1592 O O . GLN B 1 20 ? 10.297 -9.023 -20.219 1 89.94 20 GLN B O 1
ATOM 1597 N N . LYS B 1 21 ? 9.078 -9.305 -18.406 1 91.94 21 LYS B N 1
ATOM 1598 C CA . LYS B 1 21 ? 8.133 -8.25 -18.766 1 91.94 21 LYS B CA 1
ATOM 1599 C C . LYS B 1 21 ? 7.898 -7.293 -17.594 1 91.94 21 LYS B C 1
ATOM 1601 O O . LYS B 1 21 ? 8.727 -7.211 -16.688 1 91.94 21 LYS B O 1
ATOM 1606 N N . THR B 1 22 ? 6.887 -6.512 -17.672 1 88.19 22 THR B N 1
ATOM 1607 C CA . THR B 1 22 ? 6.637 -5.426 -16.734 1 88.19 22 THR B CA 1
ATOM 1608 C C . THR B 1 22 ? 6.242 -5.977 -15.367 1 88.19 22 THR B C 1
ATOM 1610 O O . THR B 1 22 ? 5.34 -6.809 -15.258 1 88.19 22 THR B O 1
ATOM 1613 N N . PRO B 1 23 ? 6.898 -5.52 -14.266 1 89.75 23 PRO B N 1
ATOM 1614 C CA . PRO B 1 23 ? 6.434 -5.863 -12.922 1 89.75 23 PRO B CA 1
ATOM 1615 C C . PRO B 1 23 ? 5.09 -5.219 -12.578 1 89.75 23 PRO B C 1
ATOM 1617 O O . PRO B 1 23 ? 4.812 -4.098 -13.016 1 89.75 23 PRO B O 1
ATOM 1620 N N . THR B 1 24 ? 4.281 -5.945 -11.773 1 88.75 24 THR B N 1
ATOM 1621 C CA . THR B 1 24 ? 2.947 -5.445 -11.461 1 88.75 24 THR B CA 1
ATOM 1622 C C . THR B 1 24 ? 2.807 -5.199 -9.961 1 88.75 24 THR B C 1
ATOM 1624 O O . THR B 1 24 ? 2.002 -4.367 -9.531 1 88.75 24 THR B O 1
ATOM 1627 N N . CYS B 1 25 ? 3.523 -5.91 -9.18 1 89.38 25 CYS B N 1
ATOM 1628 C CA . CYS B 1 25 ? 3.436 -5.816 -7.723 1 89.38 25 CYS B CA 1
ATOM 1629 C C . CYS B 1 25 ? 4.75 -6.223 -7.07 1 89.38 25 CYS B C 1
ATOM 1631 O O . CYS B 1 25 ? 5.504 -7.023 -7.625 1 89.38 25 CYS B O 1
ATOM 1633 N N . CYS B 1 26 ? 5.027 -5.625 -5.902 1 88.5 26 CYS B N 1
ATOM 1634 C CA . CYS B 1 26 ? 6.172 -5.969 -5.066 1 88.5 26 CYS B CA 1
ATOM 1635 C C . CYS B 1 26 ? 5.805 -5.914 -3.588 1 88.5 26 CYS B C 1
ATOM 1637 O O . CYS B 1 26 ? 5.156 -4.969 -3.139 1 88.5 26 CYS B O 1
ATOM 1639 N N . LEU B 1 27 ? 6.172 -6.949 -2.9 1 88.94 27 LEU B N 1
ATOM 1640 C CA . LEU B 1 27 ? 5.934 -6.918 -1.462 1 88.94 27 LEU B CA 1
ATOM 1641 C C . LEU B 1 27 ? 7.078 -7.586 -0.708 1 88.94 27 LEU B C 1
ATOM 1643 O O . LEU B 1 27 ? 7.703 -8.516 -1.222 1 88.94 27 LEU B O 1
ATOM 1647 N N . PHE B 1 28 ? 7.312 -7.098 0.464 1 87.5 28 PHE B N 1
ATOM 1648 C CA . PHE B 1 28 ? 8.281 -7.73 1.355 1 87.5 28 PHE B CA 1
ATOM 1649 C C . PHE B 1 28 ? 7.637 -8.883 2.121 1 87.5 28 PHE B C 1
ATOM 1651 O O . PHE B 1 28 ? 6.484 -8.781 2.549 1 87.5 28 PHE B O 1
ATOM 1658 N N . THR B 1 29 ? 8.461 -9.852 2.361 1 89.12 29 THR B N 1
ATOM 1659 C CA . THR B 1 29 ? 7.988 -10.883 3.281 1 89.12 29 THR B CA 1
ATOM 1660 C C . THR B 1 29 ? 7.973 -10.359 4.715 1 89.12 29 THR B C 1
ATOM 1662 O O . THR B 1 29 ? 8.68 -9.406 5.043 1 89.12 29 THR B O 1
ATOM 1665 N N . PRO B 1 30 ? 7.109 -10.953 5.508 1 85.44 30 PRO B N 1
ATOM 1666 C CA . PRO B 1 30 ? 6.949 -10.414 6.859 1 85.44 30 PRO B CA 1
ATOM 1667 C C . PRO B 1 30 ? 8.258 -10.391 7.645 1 85.44 30 PRO B C 1
ATOM 1669 O O . PRO B 1 30 ? 8.477 -9.492 8.461 1 85.44 30 PRO B O 1
ATOM 1672 N N . ASN B 1 31 ? 9.125 -11.273 7.426 1 82.75 31 ASN B N 1
ATOM 1673 C CA . ASN B 1 31 ? 10.391 -11.297 8.156 1 82.75 31 ASN B CA 1
ATOM 1674 C C . ASN B 1 31 ? 11.422 -10.359 7.535 1 82.75 31 ASN B C 1
ATOM 1676 O O . ASN B 1 31 ? 12.516 -10.203 8.07 1 82.75 31 ASN B O 1
ATOM 1680 N N . GLY B 1 32 ? 11.094 -9.82 6.379 1 81.5 32 GLY B N 1
ATOM 1681 C CA . GLY B 1 32 ? 11.938 -8.812 5.75 1 81.5 32 GLY B CA 1
ATOM 1682 C C . GLY B 1 32 ? 13.117 -9.406 5.008 1 81.5 32 GLY B C 1
ATOM 1683 O O . GLY B 1 32 ? 14.031 -8.688 4.602 1 81.5 32 GLY B O 1
ATOM 1684 N N . ASN B 1 33 ? 13.117 -10.695 4.762 1 85.75 33 ASN B N 1
ATOM 1685 C CA . ASN B 1 33 ? 14.289 -11.336 4.18 1 85.75 33 ASN B CA 1
ATOM 1686 C C . ASN B 1 33 ? 14.156 -11.469 2.664 1 85.75 33 ASN B C 1
ATOM 1688 O O . ASN B 1 33 ? 15.148 -11.695 1.968 1 85.75 33 ASN B O 1
ATOM 1692 N N . CYS B 1 34 ? 12.914 -11.367 2.205 1 90.38 34 CYS B N 1
ATOM 1693 C CA . CYS B 1 34 ? 12.688 -11.547 0.774 1 90.38 34 CYS B CA 1
ATOM 1694 C C . CYS B 1 34 ? 11.734 -10.484 0.234 1 90.38 34 CYS B C 1
ATOM 1696 O O . CYS B 1 34 ? 10.984 -9.875 0.994 1 90.38 34 CYS B O 1
ATOM 1698 N N . VAL B 1 35 ? 11.828 -10.336 -1.058 1 90.5 35 VAL B N 1
ATOM 1699 C CA . VAL B 1 35 ? 10.828 -9.57 -1.793 1 90.5 35 VAL B CA 1
ATOM 1700 C C . VAL B 1 35 ? 10.117 -10.477 -2.799 1 90.5 35 VAL B C 1
ATOM 1702 O O . VAL B 1 35 ? 10.75 -11.305 -3.451 1 90.5 35 VAL B O 1
ATOM 1705 N N . ILE B 1 36 ? 8.828 -10.336 -2.789 1 92.69 36 ILE B N 1
ATOM 1706 C CA . ILE B 1 36 ? 8.016 -11.039 -3.775 1 92.69 36 ILE B CA 1
ATOM 1707 C C . ILE B 1 36 ? 7.574 -10.062 -4.863 1 92.69 36 ILE B C 1
ATOM 1709 O O . ILE B 1 36 ? 7.07 -8.977 -4.566 1 92.69 36 ILE B O 1
ATOM 1713 N N . THR B 1 37 ? 7.793 -10.438 -6.09 1 92.25 37 THR B N 1
ATOM 1714 C CA . THR B 1 37 ? 7.41 -9.602 -7.219 1 92.25 37 THR B CA 1
ATOM 1715 C C . THR B 1 37 ? 6.559 -10.383 -8.211 1 92.25 37 THR B C 1
ATOM 1717 O O . THR B 1 37 ? 6.766 -11.586 -8.406 1 92.25 37 THR B O 1
ATOM 1720 N N 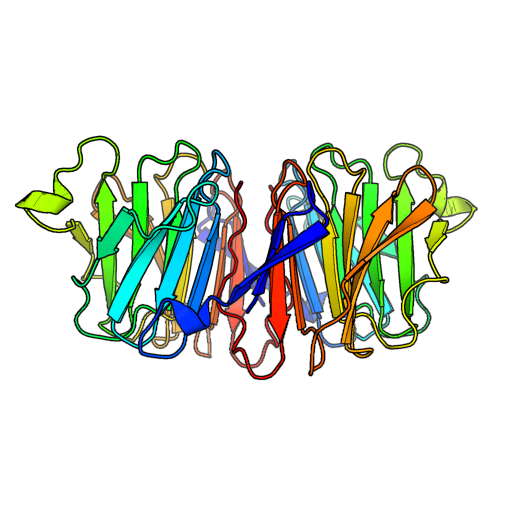. THR B 1 38 ? 5.617 -9.672 -8.797 1 93.69 38 THR B N 1
ATOM 1721 C CA . THR B 1 38 ? 4.785 -10.242 -9.852 1 93.69 38 THR B CA 1
ATOM 1722 C C . THR B 1 38 ? 4.988 -9.492 -11.164 1 93.69 38 THR B C 1
ATOM 1724 O O . THR B 1 38 ? 5.531 -8.383 -11.18 1 93.69 38 THR B O 1
ATOM 1727 N N . SER B 1 39 ? 4.535 -10.109 -12.273 1 93.12 39 SER B N 1
ATOM 1728 C CA . SER B 1 39 ? 4.789 -9.516 -13.578 1 93.12 39 SER B CA 1
ATOM 1729 C C . SER B 1 39 ? 3.697 -9.883 -14.578 1 93.12 39 SER B C 1
ATOM 1731 O O . SER B 1 39 ? 2.988 -10.875 -14.391 1 93.12 39 SER B O 1
ATOM 1733 N N . THR B 1 40 ? 3.713 -9.133 -15.656 1 94.19 40 THR B N 1
ATOM 1734 C CA . THR B 1 40 ? 2.807 -9.406 -16.766 1 94.19 40 THR B CA 1
ATOM 1735 C C . THR B 1 40 ? 3.279 -10.625 -17.547 1 94.19 40 THR B C 1
ATOM 1737 O O . THR B 1 40 ? 2.535 -11.164 -18.375 1 94.19 40 THR B O 1
ATOM 1740 N N . ASP B 1 41 ? 4.441 -11.133 -17.281 1 94.88 41 ASP B N 1
ATOM 1741 C CA . ASP B 1 41 ? 4.914 -12.336 -17.953 1 94.88 41 ASP B CA 1
ATOM 1742 C C . ASP B 1 41 ? 4.32 -13.594 -17.328 1 94.88 41 ASP B C 1
ATOM 1744 O O . ASP B 1 41 ? 4.625 -14.711 -17.75 1 94.88 41 ASP B O 1
ATOM 1748 N N . GLY B 1 42 ? 3.545 -13.398 -16.297 1 96.88 42 GLY B N 1
ATOM 1749 C CA . GLY B 1 42 ? 2.852 -14.5 -15.664 1 96.88 42 GLY B CA 1
ATOM 1750 C C . GLY B 1 42 ? 3.648 -15.141 -14.539 1 96.88 42 GLY B C 1
ATOM 1751 O O . GLY B 1 42 ? 3.24 -16.156 -13.984 1 96.88 42 GLY B O 1
ATOM 1752 N N . SER B 1 43 ? 4.703 -14.516 -14.148 1 96.56 43 SER B N 1
ATOM 1753 C CA . SER B 1 43 ? 5.543 -15.125 -13.125 1 96.56 43 SER B CA 1
ATOM 1754 C C . SER B 1 43 ? 5.473 -14.352 -11.812 1 96.56 43 SER B C 1
ATOM 1756 O O . SER B 1 43 ? 5.188 -13.156 -11.805 1 96.56 43 SER B O 1
ATOM 1758 N N . THR B 1 44 ? 5.617 -15.047 -10.773 1 96.5 44 THR B N 1
ATOM 1759 C CA . THR B 1 44 ? 5.887 -14.531 -9.43 1 96.5 44 THR B CA 1
ATOM 1760 C C . THR B 1 44 ? 7.246 -15.016 -8.93 1 96.5 44 THR B C 1
ATOM 1762 O O . THR B 1 44 ? 7.551 -16.203 -9.008 1 96.5 44 THR B O 1
ATOM 1765 N N . LYS B 1 45 ? 8.008 -14.078 -8.453 1 95.75 45 LYS B N 1
ATOM 1766 C CA . LYS B 1 45 ? 9.352 -14.438 -8.008 1 95.75 45 LYS B CA 1
ATOM 1767 C C . LYS B 1 45 ? 9.586 -14.016 -6.559 1 95.75 45 LYS B C 1
ATOM 1769 O O . LYS B 1 45 ? 9.078 -12.984 -6.117 1 95.75 45 LYS B O 1
ATOM 1774 N N . CYS B 1 46 ? 10.258 -14.852 -5.895 1 94.25 46 CYS B N 1
ATOM 1775 C CA . CYS B 1 46 ? 10.742 -14.547 -4.555 1 94.25 46 CYS B CA 1
ATOM 1776 C C . CYS B 1 46 ? 12.258 -14.406 -4.543 1 94.25 46 CYS B C 1
ATOM 1778 O O . CYS B 1 46 ? 12.977 -15.367 -4.828 1 94.25 46 CYS B O 1
ATOM 1780 N N . THR B 1 47 ? 12.75 -13.25 -4.168 1 93.06 47 THR B N 1
ATOM 1781 C CA . THR B 1 47 ? 14.172 -12.938 -4.188 1 93.06 47 THR B CA 1
ATOM 1782 C C . THR B 1 47 ? 14.695 -12.703 -2.775 1 93.06 47 THR B C 1
ATOM 1784 O O . THR B 1 47 ? 14.125 -11.922 -2.018 1 93.06 47 THR B O 1
ATOM 1787 N N . ASP B 1 48 ? 15.805 -13.398 -2.486 1 92.38 48 ASP B N 1
ATOM 1788 C CA . ASP B 1 48 ? 16.484 -13.188 -1.207 1 92.38 48 ASP B CA 1
ATOM 1789 C C . ASP B 1 48 ? 17.219 -11.852 -1.184 1 92.38 48 ASP B C 1
ATOM 1791 O O . ASP B 1 48 ? 17.969 -11.539 -2.104 1 92.38 48 ASP B O 1
ATOM 1795 N N . LEU B 1 49 ? 17.047 -11.133 -0.141 1 86.69 49 LEU B N 1
ATOM 1796 C CA . LEU B 1 49 ? 17.594 -9.781 -0.119 1 86.69 49 LEU B CA 1
ATOM 1797 C C . LEU B 1 49 ? 19.047 -9.781 0.311 1 86.69 49 LEU B C 1
ATOM 1799 O O . LEU B 1 49 ? 19.766 -8.805 0.087 1 86.69 49 LEU B O 1
ATOM 1803 N N . ARG B 1 50 ? 19.469 -10.781 0.97 1 85.19 50 ARG B N 1
ATOM 1804 C CA . ARG B 1 50 ? 20.859 -10.875 1.369 1 85.19 50 ARG B CA 1
ATOM 1805 C C . ARG B 1 50 ? 21.75 -11.305 0.197 1 85.19 50 ARG B C 1
ATOM 1807 O O . ARG B 1 50 ? 22.734 -10.656 -0.112 1 85.19 50 ARG B O 1
ATOM 1814 N N . SER B 1 51 ? 21.328 -12.344 -0.485 1 87.81 51 SER B N 1
ATOM 1815 C CA . SER B 1 51 ? 22.109 -12.883 -1.584 1 87.81 51 SER B CA 1
ATOM 1816 C C . SER B 1 51 ? 21.703 -12.273 -2.918 1 87.81 51 SER B C 1
ATOM 1818 O O . SER B 1 51 ? 22.422 -12.398 -3.914 1 87.81 51 SER B O 1
ATOM 1820 N N . LEU B 1 52 ? 20.5 -11.719 -2.949 1 84.75 52 LEU B N 1
ATOM 1821 C CA . LEU B 1 52 ? 19.891 -11.125 -4.137 1 84.75 52 LEU B CA 1
ATOM 1822 C C . LEU B 1 52 ? 19.641 -12.188 -5.203 1 84.75 52 LEU B C 1
ATOM 1824 O O . LEU B 1 52 ? 19.594 -11.875 -6.395 1 84.75 52 LEU B O 1
ATOM 1828 N N . ARG B 1 53 ? 19.5 -13.344 -4.773 1 91.31 53 ARG B N 1
ATOM 1829 C CA . ARG B 1 53 ? 19.156 -14.438 -5.676 1 91.31 53 ARG B CA 1
ATOM 1830 C C . ARG B 1 53 ? 17.656 -14.75 -5.605 1 91.31 53 ARG B C 1
ATOM 1832 O O . ARG B 1 53 ? 17.047 -14.648 -4.539 1 91.31 53 ARG B O 1
ATOM 1839 N N . THR B 1 54 ? 17.172 -15.102 -6.797 1 93.25 54 THR B N 1
ATOM 1840 C CA . THR B 1 54 ? 15.789 -15.562 -6.836 1 93.25 54 THR B CA 1
ATOM 1841 C C . THR B 1 54 ? 15.672 -16.984 -6.301 1 93.25 54 THR B C 1
ATOM 1843 O O . THR B 1 54 ? 16.281 -17.906 -6.848 1 93.25 54 THR B O 1
ATOM 1846 N N . LEU B 1 55 ? 14.883 -17.125 -5.266 1 91.88 55 LEU B N 1
ATOM 1847 C CA . LEU B 1 55 ? 14.758 -18.406 -4.586 1 91.88 55 LEU B CA 1
ATOM 1848 C C . LEU B 1 55 ? 13.625 -19.234 -5.188 1 91.88 55 LEU B C 1
ATOM 1850 O O . LEU B 1 55 ? 13.633 -20.469 -5.113 1 91.88 55 LEU B O 1
ATOM 1854 N N . LEU B 1 56 ? 12.68 -18.578 -5.691 1 92.62 56 LEU B N 1
ATOM 1855 C CA . LEU B 1 56 ? 11.461 -19.234 -6.152 1 92.62 56 LEU B CA 1
ATOM 1856 C C . LEU B 1 56 ? 10.852 -18.469 -7.328 1 92.62 56 LEU B C 1
ATOM 1858 O O . LEU B 1 56 ? 10.82 -17.234 -7.328 1 92.62 56 LEU B O 1
ATOM 1862 N N . THR B 1 57 ? 10.508 -19.234 -8.352 1 95.06 57 THR B N 1
ATOM 1863 C CA . THR B 1 57 ? 9.734 -18.703 -9.469 1 95.06 57 THR B CA 1
ATOM 1864 C C . THR B 1 57 ? 8.469 -19.516 -9.688 1 95.06 57 THR B C 1
ATOM 1866 O O . THR B 1 57 ? 8.531 -20.734 -9.898 1 95.06 57 THR B O 1
ATOM 1869 N N . LEU B 1 58 ? 7.375 -18.859 -9.602 1 96.56 58 LEU B N 1
ATOM 1870 C CA . LEU B 1 58 ? 6.078 -19.469 -9.859 1 96.56 58 LEU B CA 1
ATOM 1871 C C . LEU B 1 58 ? 5.543 -19.062 -11.227 1 96.56 58 LEU B C 1
ATOM 1873 O O . LEU B 1 58 ? 5.527 -17.891 -11.562 1 96.56 58 LEU B O 1
ATOM 1877 N N . ARG B 1 59 ? 5.059 -20 -12.047 1 96.31 59 ARG B N 1
ATOM 1878 C CA . ARG B 1 59 ? 4.547 -19.75 -13.391 1 96.31 59 ARG B CA 1
ATOM 1879 C C . ARG B 1 59 ? 3.211 -20.453 -13.609 1 96.31 59 ARG B C 1
ATOM 1881 O O . ARG B 1 59 ? 2.943 -20.953 -14.703 1 96.31 59 ARG B O 1
ATOM 1888 N N . ASP B 1 60 ? 2.443 -20.438 -12.609 1 96.5 60 ASP B N 1
ATOM 1889 C CA . ASP B 1 60 ? 1.243 -21.266 -12.633 1 96.5 60 ASP B CA 1
ATOM 1890 C C . ASP B 1 60 ? 0.072 -20.516 -13.273 1 96.5 60 ASP B C 1
ATOM 1892 O O . ASP B 1 60 ? -0.876 -21.141 -13.758 1 96.5 60 ASP B O 1
ATOM 1896 N N . HIS B 1 61 ? 0.04 -19.219 -13.281 1 97.5 61 HIS B N 1
ATOM 1897 C CA . HIS B 1 61 ? -1.037 -18.453 -13.898 1 97.5 61 HIS B CA 1
ATOM 1898 C C . HIS B 1 61 ? -0.962 -18.531 -15.414 1 97.5 61 HIS B C 1
ATOM 1900 O O . HIS B 1 61 ? 0.118 -18.703 -15.984 1 97.5 61 HIS B O 1
ATOM 1906 N N . ARG B 1 62 ? -2.066 -18.359 -16.062 1 97.25 62 ARG B N 1
ATOM 1907 C CA . ARG B 1 62 ? -2.131 -18.484 -17.516 1 97.25 62 ARG B CA 1
ATOM 1908 C C . ARG B 1 62 ? -2.133 -17.109 -18.188 1 97.25 62 ARG B C 1
ATOM 1910 O O . ARG B 1 62 ? -2.287 -17 -19.406 1 97.25 62 ARG B O 1
ATOM 1917 N N . ASN B 1 63 ? -2.1 -16.125 -17.453 1 97.94 63 ASN B N 1
ATOM 1918 C CA . ASN B 1 63 ? -2.055 -14.734 -17.875 1 97.94 63 ASN B CA 1
ATOM 1919 C C . ASN B 1 63 ? -1.241 -13.875 -16.922 1 97.94 63 ASN B C 1
ATOM 1921 O O . ASN B 1 63 ? -0.582 -14.398 -16.016 1 97.94 63 ASN B O 1
ATOM 1925 N N . ALA B 1 64 ? -1.173 -12.625 -17.156 1 96.69 64 ALA B N 1
ATOM 1926 C CA . ALA B 1 64 ? -0.457 -11.68 -16.297 1 96.69 64 ALA B CA 1
ATOM 1927 C C . ALA B 1 64 ? -0.849 -11.859 -14.828 1 96.69 64 ALA B C 1
ATOM 1929 O O . ALA B 1 64 ? -2.033 -12 -14.508 1 96.69 64 ALA B O 1
ATOM 1930 N N . VAL B 1 65 ? 0.166 -11.898 -13.945 1 96.88 65 VAL B N 1
ATOM 1931 C CA . VAL B 1 65 ? -0.088 -11.82 -12.516 1 96.88 65 VAL B CA 1
ATOM 1932 C C . VAL B 1 65 ? -0.25 -10.359 -12.102 1 96.88 65 VAL B C 1
ATOM 1934 O O . VAL B 1 65 ? 0.637 -9.539 -12.344 1 96.88 65 VAL B O 1
ATOM 1937 N N . SER B 1 66 ? -1.383 -10.062 -11.484 1 94.62 66 SER B N 1
ATOM 1938 C CA . SER B 1 66 ? -1.753 -8.672 -11.258 1 94.62 66 SER B CA 1
ATOM 1939 C C . SER B 1 66 ? -1.327 -8.211 -9.867 1 94.62 66 SER B C 1
ATOM 1941 O O . SER B 1 66 ? -1.045 -7.027 -9.664 1 94.62 66 SER B O 1
ATOM 1943 N N . SER B 1 67 ? -1.33 -9.055 -8.906 1 94.38 67 SER B N 1
ATOM 1944 C CA . SER B 1 67 ? -1.033 -8.672 -7.523 1 94.38 67 SER B CA 1
ATOM 1945 C C . SER B 1 67 ? -0.677 -9.891 -6.68 1 94.38 67 SER B C 1
ATOM 1947 O O . SER B 1 67 ? -0.792 -11.031 -7.145 1 94.38 67 SER B O 1
ATOM 1949 N N . ALA B 1 68 ? -0.209 -9.57 -5.469 1 95.38 68 ALA B N 1
ATOM 1950 C CA . ALA B 1 68 ? 0.109 -10.609 -4.488 1 95.38 68 ALA B CA 1
ATOM 1951 C C . ALA B 1 68 ? -0.094 -10.102 -3.064 1 95.38 68 ALA B C 1
ATOM 1953 O O . ALA B 1 68 ? -0.054 -8.891 -2.818 1 95.38 68 ALA B O 1
ATOM 1954 N N . ALA B 1 69 ? -0.353 -10.961 -2.217 1 94.38 69 ALA B N 1
ATOM 1955 C CA . ALA B 1 69 ? -0.442 -10.719 -0.779 1 94.38 69 ALA B CA 1
ATOM 1956 C C . ALA B 1 69 ? 0.074 -11.914 0.016 1 94.38 69 ALA B C 1
ATOM 1958 O O . ALA B 1 69 ? 0.048 -13.047 -0.469 1 94.38 69 ALA B O 1
ATOM 1959 N N . ILE B 1 70 ? 0.568 -11.609 1.206 1 93.38 70 ILE B N 1
ATOM 1960 C CA . ILE B 1 70 ? 1.114 -12.672 2.041 1 93.38 70 ILE B CA 1
ATOM 1961 C C . ILE B 1 70 ? 0.615 -12.508 3.475 1 93.38 70 ILE B C 1
ATOM 1963 O O . ILE B 1 70 ? 0.547 -11.391 3.992 1 93.38 70 ILE B O 1
ATOM 1967 N N . ALA B 1 71 ? 0.263 -13.641 4.066 1 93.5 71 ALA B N 1
ATOM 1968 C CA . ALA B 1 71 ? -0.188 -13.609 5.453 1 93.5 71 ALA B CA 1
ATOM 1969 C C . ALA B 1 71 ? 0.945 -13.203 6.391 1 93.5 71 ALA B C 1
ATOM 1971 O O . ALA B 1 71 ? 2.121 -13.367 6.062 1 93.5 71 ALA B O 1
ATOM 1972 N N . ARG B 1 72 ? 0.606 -12.695 7.512 1 89.94 72 ARG B N 1
ATOM 1973 C CA . ARG B 1 72 ? 1.562 -12.125 8.453 1 89.94 72 ARG B CA 1
ATOM 1974 C C . ARG B 1 72 ? 2.584 -13.164 8.898 1 89.94 72 ARG B C 1
ATOM 1976 O O . ARG B 1 72 ? 3.754 -12.844 9.117 1 89.94 72 ARG B O 1
ATOM 1983 N N . ASP B 1 73 ? 2.145 -14.344 9.109 1 91.44 73 ASP B N 1
ATOM 1984 C CA . ASP B 1 73 ? 3.061 -15.383 9.562 1 91.44 73 ASP B CA 1
ATOM 1985 C C . ASP B 1 73 ? 3.9 -15.922 8.406 1 91.44 73 ASP B C 1
ATOM 1987 O O . ASP B 1 73 ? 4.758 -16.781 8.609 1 91.44 73 ASP B O 1
ATOM 1991 N N . GLY B 1 74 ? 3.598 -15.492 7.184 1 91.75 74 GLY B N 1
ATOM 1992 C CA . GLY B 1 74 ? 4.398 -15.828 6.023 1 91.75 74 GLY B CA 1
ATOM 1993 C C . GLY B 1 74 ? 4.051 -17.188 5.434 1 91.75 74 GLY B C 1
ATOM 1994 O O . GLY B 1 74 ? 4.711 -17.656 4.504 1 91.75 74 GLY B O 1
ATOM 1995 N N . LYS B 1 75 ? 2.973 -17.781 5.863 1 93.75 75 LYS B N 1
ATOM 1996 C CA . LYS B 1 75 ? 2.705 -19.172 5.504 1 93.75 75 LYS B CA 1
ATOM 1997 C C . LYS B 1 75 ? 1.813 -19.266 4.266 1 93.75 75 LYS B C 1
ATOM 1999 O O . LYS B 1 75 ? 1.725 -20.312 3.631 1 93.75 75 LYS B O 1
ATOM 2004 N N . LEU B 1 76 ? 1.141 -18.281 4.012 1 95.69 76 LEU B N 1
ATOM 2005 C CA . LEU B 1 76 ? 0.23 -18.281 2.873 1 95.69 76 LEU B CA 1
ATOM 2006 C C . LEU B 1 76 ? 0.538 -17.125 1.929 1 95.69 76 LEU B C 1
ATOM 2008 O O . LEU B 1 76 ? 0.414 -15.953 2.309 1 95.69 76 LEU B O 1
ATOM 2012 N N . LEU B 1 77 ? 0.929 -17.469 0.729 1 95.94 77 LEU B N 1
ATOM 2013 C CA . LEU B 1 77 ? 1.073 -16.5 -0.362 1 95.94 77 LEU B CA 1
ATOM 2014 C C . LEU B 1 77 ? -0.109 -16.594 -1.32 1 95.94 77 LEU B C 1
ATOM 2016 O O . LEU B 1 77 ? -0.52 -17.688 -1.71 1 95.94 77 LEU B O 1
ATOM 2020 N N . VAL B 1 78 ? -0.643 -15.43 -1.688 1 97.31 78 VAL B N 1
ATOM 2021 C CA . VAL B 1 78 ? -1.762 -15.344 -2.621 1 97.31 78 VAL B CA 1
ATOM 2022 C C . VAL B 1 78 ? -1.353 -14.523 -3.844 1 97.31 78 VAL B C 1
ATOM 2024 O O . VAL B 1 78 ? -0.699 -13.484 -3.71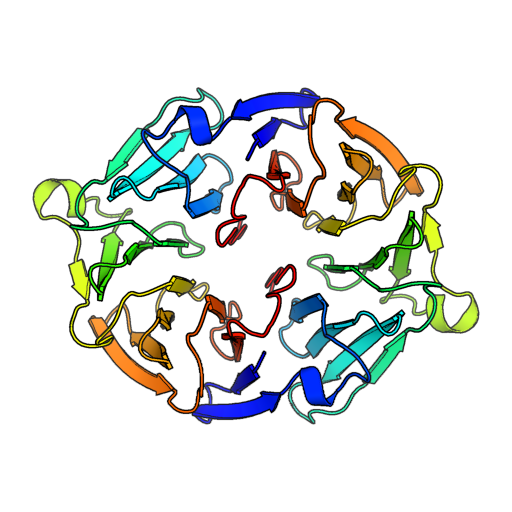5 1 97.31 78 VAL B O 1
ATOM 2027 N N . THR B 1 79 ? -1.703 -15.023 -4.98 1 97.38 79 THR B N 1
ATOM 2028 C CA . THR B 1 79 ? -1.515 -14.242 -6.195 1 97.38 79 THR B CA 1
ATOM 2029 C C . THR B 1 79 ? -2.818 -14.141 -6.984 1 97.38 79 THR B C 1
ATOM 2031 O O . THR B 1 79 ? -3.662 -15.039 -6.91 1 97.38 79 THR B O 1
ATOM 2034 N N . THR B 1 80 ? -2.99 -13.055 -7.652 1 97.44 80 THR B N 1
ATOM 2035 C CA . THR B 1 80 ? -4.137 -12.836 -8.531 1 97.44 80 THR B CA 1
ATOM 2036 C C . THR B 1 80 ? -3.686 -12.594 -9.961 1 97.44 80 THR B C 1
ATOM 2038 O O . THR B 1 80 ? -2.537 -12.219 -10.203 1 97.44 80 THR B O 1
ATOM 2041 N N . SER B 1 81 ? -4.613 -12.781 -10.891 1 97.75 81 SER B N 1
ATOM 2042 C CA . SER B 1 81 ? -4.223 -12.727 -12.297 1 97.75 81 SER B CA 1
ATOM 2043 C C . SER B 1 81 ? -5.371 -12.219 -13.164 1 97.75 81 SER B C 1
ATOM 2045 O O . SER B 1 81 ? -6.531 -12.242 -12.75 1 97.75 81 SER B O 1
ATOM 2047 N N . TRP B 1 82 ? -4.941 -11.828 -14.32 1 97.38 82 TRP B N 1
ATOM 2048 C CA . TRP B 1 82 ? -5.906 -11.469 -15.352 1 97.38 82 TRP B CA 1
ATOM 2049 C C . TRP B 1 82 ? -6.602 -12.711 -15.906 1 97.38 82 TRP B C 1
ATOM 2051 O O . TRP B 1 82 ? -7.59 -12.602 -16.641 1 97.38 82 TRP B O 1
ATOM 2061 N N . ASP B 1 83 ? -6.195 -13.906 -15.57 1 98 83 ASP B N 1
ATOM 2062 C CA . ASP B 1 83 ? -6.855 -15.133 -15.977 1 98 83 ASP B CA 1
ATOM 2063 C C . ASP B 1 83 ? -8.094 -15.414 -15.125 1 98 83 ASP B C 1
ATOM 2065 O O . ASP B 1 83 ? -8.695 -16.484 -15.227 1 98 83 ASP B O 1
ATOM 2069 N N . LYS B 1 84 ? -8.367 -14.547 -14.203 1 97.94 84 LYS B N 1
ATOM 2070 C CA . LYS B 1 84 ? -9.586 -14.516 -13.391 1 97.94 84 LYS B CA 1
ATOM 2071 C C . LYS B 1 84 ? -9.477 -15.461 -12.203 1 97.94 84 LYS B C 1
ATOM 2073 O O . LYS B 1 84 ? -10.477 -15.773 -11.555 1 97.94 84 LYS B O 1
ATOM 2078 N N . THR B 1 85 ? -8.242 -15.867 -11.906 1 98.12 85 THR B N 1
ATOM 2079 C CA . THR B 1 85 ? -8.117 -16.828 -10.812 1 98.12 85 THR B CA 1
ATOM 2080 C C . THR B 1 85 ? -7.27 -16.25 -9.68 1 98.12 85 THR B C 1
ATOM 2082 O O . THR B 1 85 ? -6.492 -15.32 -9.891 1 98.12 85 THR B O 1
ATOM 2085 N N . VAL B 1 86 ? -7.504 -16.781 -8.539 1 98.38 86 VAL B N 1
ATOM 2086 C CA . VAL B 1 86 ? -6.668 -16.609 -7.355 1 98.38 86 VAL B CA 1
ATOM 2087 C C . VAL B 1 86 ? -5.906 -17.891 -7.051 1 98.38 86 VAL B C 1
ATOM 2089 O O . VAL B 1 86 ? -6.492 -18.969 -7.043 1 98.38 86 VAL B O 1
ATOM 2092 N N . HIS B 1 87 ? -4.641 -17.766 -6.855 1 98.56 87 HIS B N 1
ATOM 2093 C CA . HIS B 1 87 ? -3.836 -18.922 -6.465 1 98.56 87 HIS B CA 1
ATOM 2094 C C . HIS B 1 87 ? -3.377 -18.797 -5.016 1 98.56 87 HIS B C 1
ATOM 2096 O O . HIS B 1 87 ? -2.879 -17.75 -4.598 1 98.56 87 HIS B O 1
ATOM 2102 N N . LEU B 1 88 ? -3.559 -19.859 -4.301 1 98 88 LEU B N 1
ATOM 2103 C CA . LEU B 1 88 ? -3.088 -19.984 -2.926 1 98 88 LEU B CA 1
ATOM 2104 C C . LEU B 1 88 ? -1.882 -20.906 -2.846 1 98 88 LEU B C 1
ATOM 2106 O O . LEU B 1 88 ? -1.951 -22.062 -3.285 1 98 88 LEU B O 1
ATOM 2110 N N . TYR B 1 89 ? -0.811 -20.391 -2.322 1 97.38 89 TYR B N 1
ATOM 2111 C CA . TYR B 1 89 ? 0.398 -21.188 -2.113 1 97.38 89 TYR B CA 1
ATOM 2112 C C . TYR B 1 89 ? 0.673 -21.375 -0.627 1 97.38 89 TYR B C 1
ATOM 2114 O O . TYR B 1 89 ? 1.007 -20.422 0.077 1 97.38 89 TYR B O 1
ATOM 2122 N N . ASP B 1 90 ? 0.594 -22.578 -0.146 1 94.69 90 ASP B N 1
ATOM 2123 C CA . ASP B 1 90 ? 0.98 -22.906 1.225 1 94.69 90 ASP B CA 1
ATOM 2124 C C . ASP B 1 90 ? 2.496 -23.031 1.353 1 94.69 90 ASP B C 1
ATOM 2126 O O . ASP B 1 90 ? 3.064 -24.078 1.035 1 94.69 90 ASP B O 1
ATOM 2130 N N . ILE B 1 91 ? 3.105 -22.031 1.875 1 91.19 91 ILE B N 1
ATOM 2131 C CA . ILE B 1 91 ? 4.562 -21.969 1.936 1 91.19 91 ILE B CA 1
ATOM 2132 C C . ILE B 1 91 ? 5.078 -22.875 3.045 1 91.19 91 ILE B C 1
ATOM 2134 O O . ILE B 1 91 ? 6.207 -23.375 2.975 1 91.19 91 ILE B O 1
ATOM 2138 N N . GLU B 1 92 ? 4.273 -23.016 4.012 1 88.69 92 GLU B N 1
ATOM 2139 C CA . GLU B 1 92 ? 4.68 -23.844 5.141 1 88.69 92 GLU B CA 1
ATOM 2140 C C . GLU B 1 92 ? 4.891 -25.281 4.719 1 88.69 92 GLU B C 1
ATOM 2142 O O . GLU B 1 92 ? 5.941 -25.875 4.984 1 88.69 92 GLU B O 1
ATOM 2147 N N . THR B 1 93 ? 3.963 -25.797 4.059 1 90.94 93 THR B N 1
ATOM 2148 C CA . THR B 1 93 ? 4.051 -27.188 3.656 1 90.94 93 THR B CA 1
ATOM 2149 C C . THR B 1 93 ? 4.879 -27.344 2.385 1 90.94 93 THR B C 1
ATOM 2151 O O . THR B 1 93 ? 5.516 -28.375 2.17 1 90.94 93 THR B O 1
ATOM 2154 N N . GLY B 1 94 ? 4.812 -26.391 1.565 1 89.62 94 GLY B N 1
ATOM 2155 C CA . GLY B 1 94 ? 5.508 -26.453 0.289 1 89.62 94 GLY B CA 1
ATOM 2156 C C . GLY B 1 94 ? 4.836 -27.359 -0.715 1 89.62 94 GLY B C 1
ATOM 2157 O O . GLY B 1 94 ? 5.414 -27.688 -1.757 1 89.62 94 GLY B O 1
ATOM 2158 N N . ASN B 1 95 ? 3.594 -27.766 -0.529 1 89.69 95 ASN B N 1
ATOM 2159 C CA . ASN B 1 95 ? 2.889 -28.734 -1.362 1 89.69 95 ASN B CA 1
ATOM 2160 C C . ASN B 1 95 ? 2.66 -28.203 -2.773 1 89.69 95 ASN B C 1
ATOM 2162 O O . ASN B 1 95 ? 2.533 -28.984 -3.723 1 89.69 95 ASN B O 1
ATOM 2166 N N . TYR B 1 96 ? 2.627 -26.906 -2.904 1 91.62 96 TYR B N 1
ATOM 2167 C CA . TYR B 1 96 ? 2.389 -26.312 -4.211 1 91.62 96 TYR B CA 1
ATOM 2168 C C . TYR B 1 96 ? 3.49 -26.688 -5.195 1 91.62 96 TYR B C 1
ATOM 2170 O O . TYR B 1 96 ? 3.301 -26.594 -6.41 1 91.62 96 TYR B O 1
ATOM 2178 N N . ARG B 1 97 ? 4.633 -27.078 -4.719 1 90.38 97 ARG B N 1
ATOM 2179 C CA . ARG B 1 97 ? 5.762 -27.422 -5.574 1 90.38 97 ARG B CA 1
ATOM 2180 C C . ARG B 1 97 ? 5.48 -28.719 -6.34 1 90.38 97 ARG B C 1
ATOM 2182 O O . ARG B 1 97 ? 5.957 -28.891 -7.465 1 90.38 97 ARG B O 1
ATOM 2189 N N . ARG B 1 98 ? 4.684 -29.547 -5.719 1 92.38 98 ARG B N 1
ATOM 2190 C CA . ARG B 1 98 ? 4.375 -30.828 -6.336 1 92.38 98 ARG B CA 1
ATOM 2191 C C . ARG B 1 98 ? 3.006 -30.797 -7.004 1 92.38 98 ARG B C 1
ATOM 2193 O O . ARG B 1 98 ? 2.832 -31.328 -8.102 1 92.38 98 ARG B O 1
ATOM 2200 N N . GLU B 1 99 ? 2.076 -30.141 -6.371 1 94.5 99 GLU B N 1
ATOM 2201 C CA . GLU B 1 99 ? 0.682 -30.25 -6.789 1 94.5 99 GLU B CA 1
ATOM 2202 C C . GLU B 1 99 ? 0.181 -28.938 -7.391 1 94.5 99 GLU B C 1
ATOM 2204 O O . GLU B 1 99 ? -0.953 -28.859 -7.871 1 94.5 99 GLU B O 1
ATOM 2209 N N . GLY B 1 100 ? 0.935 -28 -7.395 1 94.56 100 GLY B N 1
ATOM 2210 C CA . GLY B 1 100 ? 0.465 -26.688 -7.816 1 94.56 100 GLY B CA 1
ATOM 2211 C C . GLY B 1 100 ? -0.304 -25.953 -6.73 1 94.56 100 GLY B C 1
ATOM 2212 O O . GLY B 1 100 ? -0.496 -26.484 -5.633 1 94.56 100 GLY B O 1
ATOM 2213 N N . PRO B 1 101 ? -0.655 -24.766 -7.062 1 97.12 101 PRO B N 1
ATOM 2214 C CA . PRO B 1 101 ? -1.436 -24 -6.09 1 97.12 101 PRO B CA 1
ATOM 2215 C C . PRO B 1 101 ? -2.883 -24.469 -5.988 1 97.12 101 PRO B C 1
ATOM 2217 O O . PRO B 1 101 ? -3.371 -25.172 -6.879 1 97.12 101 PRO B O 1
ATOM 2220 N N . GLN B 1 102 ? -3.463 -24.141 -4.859 1 96.81 102 GLN B N 1
ATOM 2221 C CA . GLN B 1 102 ? -4.918 -24.203 -4.832 1 96.81 102 GLN B CA 1
ATOM 2222 C C . GLN B 1 102 ? -5.531 -23.031 -5.609 1 96.81 102 GLN B C 1
ATOM 2224 O O . GLN B 1 102 ? -5.164 -21.875 -5.395 1 96.81 102 GLN B O 1
ATOM 2229 N N . ILE B 1 103 ? -6.457 -23.391 -6.488 1 97.44 103 ILE B N 1
ATOM 2230 C CA . ILE B 1 103 ? -6.984 -22.375 -7.398 1 97.44 103 ILE B CA 1
ATOM 2231 C C . ILE B 1 103 ? -8.414 -22.031 -7.008 1 97.44 103 ILE B C 1
ATOM 2233 O O . ILE B 1 103 ? -9.258 -22.906 -6.855 1 97.44 103 ILE B O 1
ATOM 2237 N N . LEU B 1 104 ? -8.641 -20.75 -6.746 1 97.38 104 LEU B N 1
ATOM 2238 C CA . LEU B 1 104 ? -9.992 -20.203 -6.586 1 97.38 104 LEU B CA 1
ATOM 2239 C C . LEU B 1 104 ? -10.469 -19.547 -7.867 1 97.38 104 LEU B C 1
ATOM 2241 O O . LEU B 1 104 ? -9.953 -18.484 -8.258 1 97.38 104 LEU B O 1
ATOM 2245 N N . ALA B 1 105 ? -11.484 -20.109 -8.516 1 94.19 105 ALA B N 1
ATOM 2246 C CA . ALA B 1 105 ? -11.883 -19.656 -9.844 1 94.19 105 ALA B CA 1
ATOM 2247 C C . ALA B 1 105 ? -13.375 -19.312 -9.883 1 94.19 105 ALA B C 1
ATOM 2249 O O . ALA B 1 105 ? -13.875 -18.797 -10.883 1 94.19 105 ALA B O 1
ATOM 2250 N N . ASP B 1 106 ? -14.078 -19.484 -8.875 1 88.81 106 ASP B N 1
ATOM 2251 C CA . ASP B 1 106 ? -15.531 -19.375 -8.914 1 88.81 106 ASP B CA 1
ATOM 2252 C C . ASP B 1 106 ? -15.984 -18 -8.398 1 88.81 106 ASP B C 1
ATOM 2254 O O . ASP B 1 106 ? -17.094 -17.875 -7.871 1 88.81 106 ASP B O 1
ATOM 2258 N N . GLY B 1 107 ? -15.328 -17 -8.547 1 93.19 107 GLY B N 1
ATOM 2259 C CA . GLY B 1 107 ? -15.703 -15.68 -8.062 1 93.19 107 GLY B CA 1
ATOM 2260 C C . GLY B 1 107 ? -15.758 -14.633 -9.156 1 93.19 107 GLY B C 1
ATOM 2261 O O . GLY B 1 107 ? -16.828 -14.367 -9.719 1 93.19 107 GLY B O 1
ATOM 2262 N N . HIS B 1 108 ? -14.68 -14.242 -9.602 1 96.25 108 HIS B N 1
ATOM 2263 C CA . HIS B 1 108 ? -14.586 -13.156 -10.57 1 96.25 108 HIS B CA 1
ATOM 2264 C C . HIS B 1 108 ? -14.93 -13.648 -11.977 1 96.25 108 HIS B C 1
ATOM 2266 O O . HIS B 1 108 ? -14.523 -14.75 -12.367 1 96.25 108 HIS B O 1
ATOM 2272 N N . THR B 1 109 ? -15.641 -12.812 -12.711 1 95.62 109 THR B N 1
ATOM 2273 C CA . THR B 1 109 ? -15.977 -13.109 -14.102 1 95.62 109 THR B CA 1
ATOM 2274 C C . THR B 1 109 ? -15.062 -12.336 -15.055 1 95.62 109 THR B C 1
ATOM 2276 O O . THR B 1 109 ? -15.094 -12.547 -16.266 1 95.62 109 THR B O 1
ATOM 2279 N N . GLY B 1 110 ? -14.273 -11.461 -14.531 1 96.12 110 GLY B N 1
ATOM 2280 C CA . GLY B 1 110 ? -13.266 -10.711 -15.266 1 96.12 110 GLY B CA 1
ATOM 2281 C C . GLY B 1 110 ? -11.898 -10.734 -14.609 1 96.12 110 GLY B C 1
ATOM 2282 O O . GLY B 1 110 ? -11.719 -11.375 -13.57 1 96.12 110 GLY B O 1
ATOM 2283 N N . SER B 1 111 ? -10.992 -10.062 -15.242 1 96.94 111 SER B N 1
ATOM 2284 C CA . SER B 1 111 ? -9.625 -10 -14.734 1 96.94 111 SER B CA 1
ATOM 2285 C C . SER B 1 111 ? -9.594 -9.484 -13.297 1 96.94 111 SER B C 1
ATOM 2287 O O . SER B 1 111 ? -10.32 -8.555 -12.945 1 96.94 111 SER B O 1
ATOM 2289 N N . ILE B 1 112 ? -8.781 -10.078 -12.516 1 96.88 112 ILE B N 1
ATOM 2290 C CA . ILE B 1 112 ? -8.555 -9.586 -11.156 1 96.88 112 ILE B CA 1
ATOM 2291 C C . ILE B 1 112 ? -7.391 -8.602 -11.156 1 96.88 112 ILE B C 1
ATOM 2293 O O . ILE B 1 112 ? -6.328 -8.883 -11.711 1 96.88 112 ILE B O 1
ATOM 2297 N N . SER B 1 113 ? -7.582 -7.469 -10.461 1 93.81 113 SER B N 1
ATOM 2298 C CA . SER B 1 113 ? -6.598 -6.395 -10.531 1 93.81 113 SER B CA 1
ATOM 2299 C C . SER B 1 113 ? -5.75 -6.34 -9.258 1 93.81 113 SER B C 1
ATOM 2301 O O . SER B 1 113 ? -4.598 -5.906 -9.297 1 93.81 113 SER B O 1
ATOM 2303 N N . SER B 1 114 ? -6.324 -6.715 -8.133 1 93.06 114 SER B N 1
ATOM 2304 C CA . SER B 1 114 ? -5.645 -6.52 -6.855 1 93.06 114 SER B CA 1
ATOM 2305 C C . SER B 1 114 ? -6.184 -7.469 -5.793 1 93.06 114 SER B C 1
ATOM 2307 O O . SER B 1 114 ? -7.27 -8.031 -5.945 1 93.06 114 SER B O 1
ATOM 2309 N N . CYS B 1 115 ? -5.352 -7.594 -4.727 1 95 115 CYS B N 1
ATOM 2310 C CA . CYS B 1 115 ? -5.781 -8.391 -3.582 1 95 115 CYS B CA 1
ATOM 2311 C C . CYS B 1 115 ? -5.086 -7.93 -2.307 1 95 115 CYS B C 1
ATOM 2313 O O . CYS B 1 115 ? -4.059 -7.25 -2.363 1 95 115 CYS B O 1
ATOM 2315 N N . ASP B 1 116 ? -5.688 -8.234 -1.256 1 93 116 ASP B N 1
ATOM 2316 C CA . ASP B 1 116 ? -5.133 -8.031 0.078 1 93 116 ASP B CA 1
ATOM 2317 C C . ASP B 1 116 ? -5.711 -9.031 1.074 1 93 116 ASP B C 1
ATOM 2319 O O . ASP B 1 116 ? -6.848 -9.484 0.915 1 93 116 ASP B O 1
ATOM 2323 N N . ILE B 1 117 ? -4.887 -9.344 2.057 1 93.44 117 ILE B N 1
ATOM 2324 C CA . ILE B 1 117 ? -5.25 -10.438 2.953 1 93.44 117 ILE B CA 1
ATOM 2325 C C . ILE B 1 117 ? -5.109 -9.984 4.402 1 93.44 117 ILE B C 1
ATOM 2327 O O . ILE B 1 117 ? -4.27 -9.133 4.715 1 93.44 117 ILE B O 1
ATOM 2331 N N . ASP B 1 118 ? -5.918 -10.516 5.277 1 90.94 118 ASP B N 1
ATOM 2332 C CA . ASP B 1 118 ? -5.832 -10.156 6.691 1 90.94 118 ASP B CA 1
ATOM 2333 C C . ASP B 1 118 ? -4.656 -10.859 7.363 1 90.94 118 ASP B C 1
ATOM 2335 O O . ASP B 1 118 ? -4.008 -11.711 6.762 1 90.94 118 ASP B O 1
ATOM 2339 N N . ASP B 1 119 ? -4.355 -10.508 8.578 1 89.25 119 ASP B N 1
ATOM 2340 C CA . ASP B 1 119 ? -3.184 -11 9.289 1 89.25 119 ASP B CA 1
ATOM 2341 C C . ASP B 1 119 ? -3.25 -12.516 9.469 1 89.25 119 ASP B C 1
ATOM 2343 O O . ASP B 1 119 ? -2.232 -13.203 9.359 1 89.25 119 ASP B O 1
ATOM 2347 N N . ASN B 1 120 ? -4.418 -13.016 9.703 1 91.75 120 ASN B N 1
ATOM 2348 C CA . ASN B 1 120 ? -4.578 -14.445 9.961 1 91.75 120 ASN B CA 1
ATOM 2349 C C . ASN B 1 120 ? -4.566 -15.25 8.672 1 91.75 120 ASN B C 1
ATOM 2351 O O . ASN B 1 120 ? -4.473 -16.484 8.703 1 91.75 120 ASN B O 1
ATOM 2355 N N . GLY B 1 121 ? -4.684 -14.578 7.605 1 94 121 GLY B N 1
ATOM 2356 C CA . GLY B 1 121 ? -4.672 -15.258 6.32 1 94 121 GLY B CA 1
ATOM 2357 C C . GLY B 1 121 ? -5.973 -15.977 6.012 1 94 121 GLY B C 1
ATOM 2358 O O . GLY B 1 121 ? -5.996 -16.922 5.223 1 94 121 GLY B O 1
ATOM 2359 N N . ILE B 1 122 ? -7.02 -15.555 6.605 1 94.81 122 ILE B N 1
ATOM 2360 C CA . ILE B 1 122 ? -8.289 -16.25 6.457 1 94.81 122 ILE B CA 1
ATOM 2361 C C . ILE B 1 122 ? -9.18 -15.508 5.473 1 94.81 122 ILE B C 1
ATOM 2363 O O . ILE B 1 122 ? -9.82 -16.125 4.613 1 94.81 122 ILE B O 1
ATOM 2367 N N . TYR B 1 123 ? -9.219 -14.234 5.57 1 94.31 123 TYR B N 1
ATOM 2368 C CA . TYR B 1 123 ? -10.039 -13.422 4.68 1 94.31 123 TYR B CA 1
ATOM 2369 C C . TYR B 1 123 ? -9.188 -12.727 3.631 1 94.31 123 TYR B C 1
ATOM 2371 O O . TYR B 1 123 ? -8.219 -12.039 3.965 1 94.31 123 TYR B O 1
ATOM 2379 N N . LEU B 1 124 ? -9.57 -12.938 2.418 1 95.94 124 LEU B N 1
ATOM 2380 C CA . LEU B 1 124 ? -8.906 -12.375 1.247 1 95.94 124 LEU B CA 1
ATOM 2381 C C . LEU B 1 124 ? -9.875 -11.523 0.43 1 95.94 124 LEU B C 1
ATOM 2383 O O . LEU B 1 124 ? -10.953 -11.992 0.054 1 95.94 124 LEU B O 1
ATOM 2387 N N . ALA B 1 125 ? -9.484 -10.273 0.228 1 94.94 125 ALA B N 1
ATOM 2388 C CA . ALA B 1 125 ? -10.273 -9.406 -0.644 1 94.94 125 ALA B CA 1
ATOM 2389 C C . ALA B 1 125 ? -9.633 -9.289 -2.025 1 94.94 125 ALA B C 1
ATOM 2391 O O . ALA B 1 125 ? -8.422 -9.109 -2.143 1 94.94 125 ALA B O 1
ATOM 2392 N N . THR B 1 126 ? -10.414 -9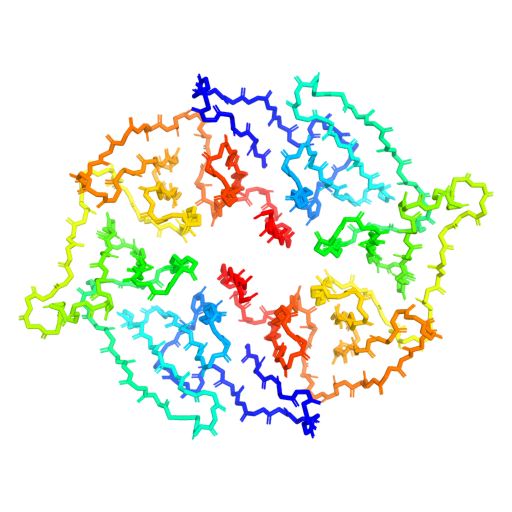.43 -3.049 1 95.81 126 THR B N 1
ATOM 2393 C CA . THR B 1 126 ? -9.953 -9.227 -4.418 1 95.81 126 THR B CA 1
ATOM 2394 C C . THR B 1 126 ? -10.859 -8.25 -5.156 1 95.81 126 THR B C 1
ATOM 2396 O O . THR B 1 126 ? -12.078 -8.242 -4.949 1 95.81 126 THR B O 1
ATOM 2399 N N . GLY B 1 127 ? -10.258 -7.406 -5.938 1 94.31 127 GLY B N 1
ATOM 2400 C CA . GLY B 1 127 ? -10.969 -6.504 -6.824 1 94.31 127 GLY B CA 1
ATOM 2401 C C . GLY B 1 127 ? -10.695 -6.758 -8.289 1 94.31 127 GLY B C 1
ATOM 2402 O O . GLY B 1 127 ? -9.57 -7.102 -8.664 1 94.31 127 GLY B O 1
ATOM 2403 N N . GLY B 1 128 ? -11.719 -6.535 -9.117 1 94.19 128 GLY B N 1
ATOM 2404 C CA . GLY B 1 128 ? -11.523 -6.922 -10.508 1 94.19 128 GLY B CA 1
ATOM 2405 C C . GLY B 1 128 ? -12.188 -5.98 -11.492 1 94.19 128 GLY B C 1
ATOM 2406 O O . GLY B 1 128 ? -12.789 -4.98 -11.086 1 94.19 128 GLY B O 1
ATOM 2407 N N . HIS B 1 129 ? -11.969 -6.355 -12.773 1 94.19 129 HIS B N 1
ATOM 2408 C CA . HIS B 1 129 ? -12.539 -5.613 -13.891 1 94.19 129 HIS B CA 1
ATOM 2409 C C . HIS B 1 129 ? -14.016 -5.953 -14.078 1 94.19 129 HIS B C 1
ATOM 2411 O O . HIS B 1 129 ? -14.711 -5.305 -14.867 1 94.19 129 HIS B O 1
ATOM 2417 N N . ASP B 1 130 ? -14.531 -6.859 -13.406 1 94.12 130 ASP B N 1
ATOM 2418 C CA . ASP B 1 130 ? -15.961 -7.188 -13.414 1 94.12 130 ASP B CA 1
ATOM 2419 C C . ASP B 1 130 ? -16.734 -6.262 -12.484 1 94.12 130 ASP B C 1
ATOM 2421 O O . ASP B 1 130 ? -17.922 -6.48 -12.242 1 94.12 130 ASP B O 1
ATOM 2425 N N . LYS B 1 131 ? -16.062 -5.371 -11.898 1 91.81 131 LYS B N 1
ATOM 2426 C CA . LYS B 1 131 ? -16.641 -4.332 -11.039 1 91.81 131 LYS B CA 1
ATOM 2427 C C . LYS B 1 131 ? -17.094 -4.914 -9.703 1 91.81 131 LYS B C 1
ATOM 2429 O O . LYS B 1 131 ? -18.016 -4.391 -9.078 1 91.81 131 LYS B O 1
ATOM 2434 N N . CYS B 1 132 ? -16.422 -5.996 -9.281 1 92.31 132 CYS B N 1
ATOM 2435 C CA . CYS B 1 132 ? -16.766 -6.656 -8.031 1 92.31 132 CYS B CA 1
ATOM 2436 C C . CYS B 1 132 ? -15.578 -6.727 -7.09 1 92.31 132 CYS B C 1
ATOM 2438 O O . CYS B 1 132 ? -14.438 -6.84 -7.539 1 92.31 132 CYS B O 1
ATOM 2440 N N . VAL B 1 133 ? -15.906 -6.59 -5.883 1 93.94 133 VAL B N 1
ATOM 2441 C CA . VAL B 1 133 ? -14.984 -6.984 -4.824 1 93.94 133 VAL B CA 1
ATOM 2442 C C . VAL B 1 133 ? -15.469 -8.273 -4.168 1 93.94 133 VAL B C 1
ATOM 2444 O O . VAL B 1 133 ? -16.625 -8.359 -3.729 1 93.94 133 VAL B O 1
ATOM 2447 N N . ILE B 1 134 ? -14.602 -9.227 -4.129 1 96.25 134 ILE B N 1
ATOM 2448 C CA . ILE B 1 134 ? -14.969 -10.516 -3.557 1 96.25 134 ILE B CA 1
ATOM 2449 C C . ILE B 1 134 ? -14.172 -10.766 -2.281 1 96.25 134 ILE B C 1
ATOM 2451 O O . ILE B 1 134 ? -12.961 -10.539 -2.248 1 96.25 134 ILE B O 1
ATOM 2455 N N . LEU B 1 135 ? -14.867 -11.133 -1.282 1 95.5 135 LEU B N 1
ATOM 2456 C CA . LEU B 1 135 ? -14.25 -11.641 -0.063 1 95.5 135 LEU B CA 1
ATOM 2457 C C . LEU B 1 135 ? -14.227 -13.164 -0.061 1 95.5 135 LEU B C 1
ATOM 2459 O O . LEU B 1 135 ? -15.273 -13.805 -0.167 1 95.5 135 LEU B O 1
ATOM 2463 N N . TRP B 1 136 ? -13.008 -13.641 0.094 1 96.88 136 TRP B N 1
ATOM 2464 C CA . TRP B 1 136 ? -12.82 -15.086 0.111 1 96.88 136 TRP B CA 1
ATOM 2465 C C . TRP B 1 136 ? -12.523 -15.586 1.521 1 96.88 136 TRP B C 1
ATOM 2467 O O . TRP B 1 136 ? -11.867 -14.891 2.301 1 96.88 136 TRP B O 1
ATOM 2477 N N . ASP B 1 137 ? -13.016 -16.766 1.816 1 96.25 137 ASP B N 1
ATOM 2478 C CA . ASP B 1 137 ? -12.492 -17.578 2.902 1 96.25 137 ASP B CA 1
ATOM 2479 C C . ASP B 1 137 ? -11.414 -18.547 2.395 1 96.25 137 ASP B C 1
ATOM 2481 O O . ASP B 1 137 ? -11.719 -19.516 1.708 1 96.25 137 ASP B O 1
ATOM 2485 N N . THR B 1 138 ? -10.18 -18.281 2.758 1 96.25 138 THR B N 1
ATOM 2486 C CA . THR B 1 138 ? -9.078 -19.031 2.162 1 96.25 138 THR B CA 1
ATOM 2487 C C . THR B 1 138 ? -9.016 -20.438 2.74 1 96.25 138 THR B C 1
ATOM 2489 O O . THR B 1 138 ? -8.469 -21.344 2.109 1 96.25 138 THR B O 1
ATOM 2492 N N . GLU B 1 139 ? -9.492 -20.609 3.898 1 94.88 139 GLU B N 1
ATOM 2493 C CA . GLU B 1 139 ? -9.523 -21.922 4.504 1 94.88 139 GLU B CA 1
ATOM 2494 C C . GLU B 1 139 ? -10.578 -22.812 3.852 1 94.88 139 GLU B C 1
ATOM 2496 O O . GLU B 1 139 ? -10.312 -23.969 3.52 1 94.88 139 GLU B O 1
ATOM 2501 N N . LYS B 1 140 ? -11.719 -22.266 3.652 1 95.62 140 LYS B N 1
ATOM 2502 C CA . LYS B 1 140 ? -12.805 -23 3.021 1 95.62 140 LYS B CA 1
ATOM 2503 C C . LYS B 1 140 ? -12.688 -22.969 1.501 1 95.62 140 LYS B C 1
ATOM 2505 O O . LYS B 1 140 ? -13.352 -23.75 0.804 1 95.62 140 LYS B O 1
ATOM 2510 N N . ARG B 1 141 ? -11.922 -22.078 1.047 1 95.81 141 ARG B N 1
ATOM 2511 C CA . ARG B 1 141 ? -11.672 -21.906 -0.38 1 95.81 141 ARG B CA 1
ATOM 2512 C C . ARG B 1 141 ? -12.961 -21.594 -1.128 1 95.81 141 ARG B C 1
ATOM 2514 O O . ARG B 1 141 ? -13.258 -22.203 -2.156 1 95.81 141 ARG B O 1
ATOM 2521 N N . GLU B 1 142 ? -13.68 -20.656 -0.588 1 95.5 142 GLU B N 1
ATOM 2522 C CA . GLU B 1 142 ? -14.953 -20.266 -1.184 1 95.5 142 GLU B CA 1
ATOM 2523 C C . GLU B 1 142 ? -15.164 -18.75 -1.088 1 95.5 142 GLU B C 1
ATOM 2525 O O . GLU B 1 142 ? -14.5 -18.078 -0.297 1 95.5 142 GLU B O 1
ATOM 2530 N N . VAL B 1 143 ? -16.109 -18.328 -1.872 1 95.44 143 VAL B N 1
ATOM 2531 C CA . VAL B 1 143 ? -16.562 -16.953 -1.799 1 95.44 143 VAL B CA 1
ATOM 2532 C C . VAL B 1 143 ? -17.406 -16.75 -0.543 1 95.44 143 VAL B C 1
ATOM 2534 O O . VAL B 1 143 ? -18.375 -17.469 -0.315 1 95.44 143 VAL B O 1
ATOM 2537 N N . LYS B 1 144 ? -16.984 -15.836 0.262 1 92.12 144 LYS B N 1
ATOM 2538 C CA . LYS B 1 144 ? -17.766 -15.492 1.45 1 92.12 144 LYS B CA 1
ATOM 2539 C C . LYS B 1 144 ? -18.812 -14.422 1.14 1 92.12 144 LYS B C 1
ATOM 2541 O O . LYS B 1 144 ? -19.953 -14.5 1.603 1 92.12 144 LYS B O 1
ATOM 2546 N N . LEU B 1 145 ? -18.328 -13.422 0.401 1 90.12 145 LEU B N 1
ATOM 2547 C CA . LEU B 1 145 ? -19.172 -12.266 0.116 1 90.12 145 LEU B CA 1
ATOM 2548 C C . LEU B 1 145 ? -18.75 -11.602 -1.188 1 90.12 145 LEU B C 1
ATOM 2550 O O . LEU B 1 145 ? -17.547 -11.555 -1.511 1 90.12 145 LEU B O 1
ATOM 2554 N N . CYS B 1 146 ? -19.719 -11.156 -1.937 1 88.81 146 CYS B N 1
ATOM 2555 C CA . CYS B 1 146 ? -19.469 -10.328 -3.111 1 88.81 146 CYS B CA 1
ATOM 2556 C C . CYS B 1 146 ? -20 -8.914 -2.902 1 88.81 146 CYS B C 1
ATOM 2558 O O . CYS B 1 146 ? -21.203 -8.719 -2.676 1 88.81 146 CYS B O 1
ATOM 2560 N N . LEU B 1 147 ? -19.109 -8.055 -2.807 1 84 147 LEU B N 1
ATOM 2561 C CA . LEU B 1 147 ? -19.516 -6.648 -2.727 1 84 147 LEU B CA 1
ATOM 2562 C C . LEU B 1 147 ? -19.719 -6.062 -4.121 1 84 147 LEU B C 1
ATOM 2564 O O . LEU B 1 147 ? -18.75 -5.801 -4.836 1 84 147 LEU B O 1
ATOM 2568 N N . LYS B 1 148 ? -20.984 -5.945 -4.328 1 76.31 148 LYS B N 1
ATOM 2569 C CA . LYS B 1 148 ? -21.406 -5.445 -5.629 1 76.31 148 LYS B CA 1
ATOM 2570 C C . LYS B 1 148 ? -21.844 -3.982 -5.543 1 76.31 148 LYS B C 1
ATOM 2572 O O . LYS B 1 148 ? -22.047 -3.453 -4.449 1 76.31 148 LYS B O 1
ATOM 2577 N N . ARG B 1 149 ? -21.484 -3.074 -6.336 1 66.88 149 ARG B N 1
ATOM 2578 C CA . ARG B 1 149 ? -21.984 -1.706 -6.359 1 66.88 149 ARG B CA 1
ATOM 2579 C C . ARG B 1 149 ? -20.938 -0.744 -6.906 1 66.88 149 ARG B C 1
ATOM 2581 O O . ARG B 1 149 ? -20.953 0.448 -6.59 1 66.88 149 ARG B O 1
ATOM 2588 N N . HIS B 1 150 ? -20.156 -1.417 -7.473 1 76.69 150 HIS B N 1
ATOM 2589 C CA . HIS B 1 150 ? -19.219 -0.496 -8.102 1 76.69 150 HIS B CA 1
ATOM 2590 C C . HIS B 1 150 ? -19.578 -0.238 -9.555 1 76.69 150 HIS B C 1
ATOM 2592 O O . HIS B 1 150 ? -20.078 -1.135 -10.242 1 76.69 150 HIS B O 1
ATOM 2598 N N . THR B 1 151 ? -19.484 0.927 -9.875 1 79.25 151 THR B N 1
ATOM 2599 C CA . THR B 1 151 ? -19.875 1.322 -11.219 1 79.25 151 THR B CA 1
ATOM 2600 C C . THR B 1 151 ? -18.703 1.185 -12.188 1 79.25 151 THR B C 1
ATOM 2602 O O . THR B 1 151 ? -18.891 1.215 -13.406 1 79.25 151 THR B O 1
ATOM 2605 N N . ASP B 1 152 ? -17.578 1.025 -11.664 1 88 152 ASP B N 1
ATOM 2606 C CA . ASP B 1 152 ? -16.391 0.925 -12.492 1 88 152 ASP B CA 1
ATOM 2607 C C . ASP B 1 152 ? -15.469 -0.189 -12 1 88 152 ASP B C 1
ATOM 2609 O O . ASP B 1 152 ? -15.719 -0.788 -10.953 1 88 152 ASP B O 1
ATOM 2613 N N . TRP B 1 153 ? -14.492 -0.468 -12.852 1 90.56 153 TRP B N 1
ATOM 2614 C CA . TRP B 1 153 ? -13.484 -1.456 -12.477 1 90.56 153 TRP B CA 1
ATOM 2615 C C . TRP B 1 153 ? -12.812 -1.085 -11.156 1 90.56 153 TRP B C 1
ATOM 2617 O O . TRP B 1 153 ? -12.633 0.098 -10.859 1 90.56 153 TRP B O 1
ATOM 2627 N N . ILE B 1 154 ? -12.586 -2.129 -10.391 1 89.69 154 ILE B N 1
ATOM 2628 C CA . ILE B 1 154 ? -11.836 -1.937 -9.148 1 89.69 154 ILE B CA 1
ATOM 2629 C C . ILE B 1 154 ? -10.344 -2.074 -9.422 1 89.69 154 ILE B C 1
ATOM 2631 O O . ILE B 1 154 ? -9.883 -3.125 -9.875 1 89.69 154 ILE B O 1
ATOM 2635 N N . ASN B 1 155 ? -9.594 -1.068 -9.062 1 87.12 155 ASN B N 1
ATOM 2636 C CA . ASN B 1 155 ? -8.164 -1.067 -9.352 1 87.12 155 ASN B CA 1
ATOM 2637 C C . ASN B 1 155 ? -7.348 -1.527 -8.148 1 87.12 155 ASN B C 1
ATOM 2639 O O . ASN B 1 155 ? -6.254 -2.078 -8.312 1 87.12 155 ASN B O 1
ATOM 2643 N N . ASP B 1 156 ? -7.891 -1.253 -7.012 1 88.06 156 ASP B N 1
ATOM 2644 C CA . ASP B 1 156 ? -7.125 -1.583 -5.812 1 88.06 156 ASP B CA 1
ATOM 2645 C C . ASP B 1 156 ? -8.055 -1.896 -4.641 1 88.06 156 ASP B C 1
ATOM 2647 O O . ASP B 1 156 ? -9.133 -1.32 -4.527 1 88.06 156 ASP B O 1
ATOM 2651 N N . VAL B 1 157 ? -7.578 -2.797 -3.791 1 89.75 157 VAL B N 1
ATOM 2652 C CA . VAL B 1 157 ? -8.289 -3.16 -2.568 1 89.75 157 VAL B CA 1
ATOM 2653 C C . VAL B 1 157 ? -7.301 -3.238 -1.404 1 89.75 157 VAL B C 1
ATOM 2655 O O . VAL B 1 157 ? -6.184 -3.732 -1.563 1 89.75 157 VAL B O 1
ATOM 2658 N N . HIS B 1 158 ? -7.691 -2.682 -0.304 1 86.81 158 HIS B N 1
ATOM 2659 C CA . HIS B 1 158 ? -6.926 -2.775 0.934 1 86.81 158 HIS B CA 1
ATOM 2660 C C . HIS B 1 158 ? -7.805 -3.227 2.094 1 86.81 158 HIS B C 1
ATOM 2662 O O . HIS B 1 158 ? -8.906 -2.711 2.277 1 86.81 158 HIS B O 1
ATOM 2668 N N . MET B 1 159 ? -7.305 -4.148 2.818 1 88 159 MET B N 1
ATOM 2669 C CA . MET B 1 159 ? -8.023 -4.676 3.973 1 88 159 MET B CA 1
ATOM 2670 C C . MET B 1 159 ? -7.266 -4.391 5.266 1 88 159 MET B C 1
ATOM 2672 O O . MET B 1 159 ? -6.035 -4.496 5.305 1 88 159 MET B O 1
ATOM 2676 N N . THR B 1 160 ? -8.031 -4.047 6.281 1 85.94 160 THR B N 1
ATOM 2677 C CA . THR B 1 160 ? -7.383 -3.928 7.582 1 85.94 160 THR B CA 1
ATOM 2678 C C . THR B 1 160 ? -6.91 -5.293 8.078 1 85.94 160 THR B C 1
ATOM 2680 O O . THR B 1 160 ? -7.488 -6.32 7.73 1 85.94 160 THR B O 1
ATOM 2683 N N . LYS B 1 161 ? -5.922 -5.195 8.859 1 84.12 161 LYS B N 1
ATOM 2684 C CA . LYS B 1 161 ? -5.258 -6.438 9.242 1 84.12 161 LYS B CA 1
ATOM 2685 C C . LYS B 1 161 ? -6.184 -7.316 10.078 1 84.12 161 LYS B C 1
ATOM 2687 O O . LYS B 1 161 ? -6.055 -8.547 10.07 1 84.12 161 LYS B O 1
ATOM 2692 N N . ASP B 1 162 ? -7.105 -6.75 10.773 1 85.38 162 ASP B N 1
ATOM 2693 C CA . ASP B 1 162 ? -8.055 -7.531 11.562 1 85.38 162 ASP B CA 1
ATOM 2694 C C . ASP B 1 162 ? -9.203 -8.039 10.688 1 85.38 162 ASP B C 1
ATOM 2696 O O . ASP B 1 162 ? -10.102 -8.719 11.172 1 85.38 162 ASP B O 1
ATOM 2700 N N . GLY B 1 163 ? -9.25 -7.605 9.453 1 87.62 163 GLY B N 1
ATOM 2701 C CA . GLY B 1 163 ? -10.203 -8.125 8.492 1 87.62 163 GLY B CA 1
ATOM 2702 C C . GLY B 1 163 ? -11.57 -7.477 8.602 1 87.62 163 GLY B C 1
ATOM 2703 O O . GLY B 1 163 ? -12.547 -7.969 8.031 1 87.62 163 GLY B O 1
ATOM 2704 N N . LYS B 1 164 ? -11.672 -6.336 9.227 1 88.5 164 LYS B N 1
ATOM 2705 C CA . LYS B 1 164 ? -12.984 -5.754 9.508 1 88.5 164 LYS B CA 1
ATOM 2706 C C . LYS B 1 164 ? -13.367 -4.734 8.438 1 88.5 164 LYS B C 1
ATOM 2708 O O . LYS B 1 164 ? -14.555 -4.488 8.203 1 88.5 164 LYS B O 1
ATOM 2713 N N . TRP B 1 165 ? -12.352 -4.16 7.883 1 88.19 165 TRP B N 1
ATOM 2714 C CA . TRP B 1 165 ? -12.625 -3.082 6.934 1 88.19 165 TRP B CA 1
ATOM 2715 C C . TRP B 1 165 ? -11.906 -3.326 5.613 1 88.19 165 TRP B C 1
ATOM 2717 O O . TRP B 1 165 ? -10.781 -3.826 5.594 1 88.19 165 TRP B O 1
ATOM 2727 N N . ILE B 1 166 ? -12.555 -2.9 4.52 1 88.75 166 ILE B N 1
ATOM 2728 C CA . ILE B 1 166 ? -11.945 -2.906 3.193 1 88.75 166 ILE B CA 1
ATOM 2729 C C . ILE B 1 166 ? -12.07 -1.522 2.561 1 88.75 166 ILE B C 1
ATOM 2731 O O . ILE B 1 166 ? -13.133 -0.904 2.609 1 88.75 166 ILE B O 1
ATOM 2735 N N . LEU B 1 167 ? -10.961 -1.074 2.066 1 86.75 167 LEU B N 1
ATOM 2736 C CA . LEU B 1 167 ? -10.938 0.111 1.217 1 86.75 167 LEU B CA 1
ATOM 2737 C C . LEU B 1 167 ? -10.789 -0.275 -0.251 1 86.75 167 LEU B C 1
ATOM 2739 O O . LEU B 1 167 ? -9.922 -1.086 -0.598 1 86.75 167 LEU B O 1
ATOM 2743 N N . THR B 1 168 ? -11.672 0.32 -1.127 1 87.88 168 THR B N 1
ATOM 2744 C CA . THR B 1 168 ? -11.586 0.041 -2.557 1 87.88 168 THR B CA 1
ATOM 2745 C C . THR B 1 168 ? -11.367 1.327 -3.346 1 87.88 168 THR B C 1
ATOM 2747 O O . THR B 1 168 ? -11.859 2.391 -2.961 1 87.88 168 THR B O 1
ATOM 2750 N N . ALA B 1 169 ? -10.594 1.182 -4.383 1 85.38 169 ALA B N 1
ATOM 2751 C CA . ALA B 1 169 ? -10.375 2.295 -5.305 1 85.38 169 ALA B CA 1
ATOM 2752 C C . ALA B 1 169 ? -10.703 1.893 -6.738 1 85.38 169 ALA B C 1
ATOM 2754 O O . ALA B 1 169 ? -10.336 0.804 -7.188 1 85.38 169 ALA B O 1
ATOM 2755 N N . SER B 1 170 ? -11.438 2.799 -7.406 1 82.5 170 SER B N 1
ATOM 2756 C CA . SER B 1 170 ? -11.789 2.555 -8.805 1 82.5 170 SER B CA 1
ATOM 2757 C C . SER B 1 170 ? -10.953 3.422 -9.742 1 82.5 170 SER B C 1
ATOM 2759 O O . SER B 1 170 ? -10.164 4.25 -9.289 1 82.5 170 SER B O 1
ATOM 2761 N N . LYS B 1 171 ? -11.094 3.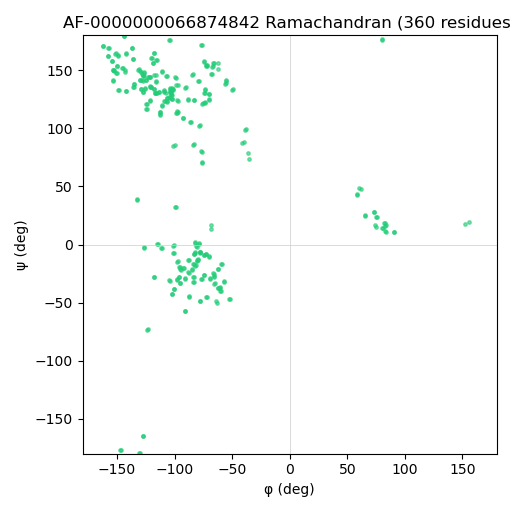271 -11.102 1 67.19 171 LYS B N 1
ATOM 2762 C CA . LYS B 1 171 ? -10.352 3.936 -12.164 1 67.19 171 LYS B CA 1
ATOM 2763 C C . LYS B 1 171 ? -10.367 5.453 -11.984 1 67.19 171 LYS B C 1
ATOM 2765 O O . LYS B 1 171 ? -9.383 6.129 -12.281 1 67.19 171 LYS B O 1
ATOM 2770 N N . VAL B 1 172 ? -11.422 5.891 -11.758 1 61.09 172 VAL B N 1
ATOM 2771 C CA . VAL B 1 172 ? -11.547 7.34 -11.695 1 61.09 172 VAL B CA 1
ATOM 2772 C C . VAL B 1 172 ? -10.844 7.871 -10.453 1 61.09 172 VAL B C 1
ATOM 2774 O O . VAL B 1 172 ? -10.594 9.078 -10.336 1 61.09 172 VAL B O 1
ATOM 2777 N N . ASP B 1 173 ? -10.5 6.887 -9.656 1 59.78 173 ASP B N 1
ATOM 2778 C CA . ASP B 1 173 ? -9.93 7.32 -8.375 1 59.78 173 ASP B CA 1
ATOM 2779 C C . ASP B 1 173 ? -8.406 7.207 -8.391 1 59.78 173 ASP B C 1
ATOM 2781 O O . ASP B 1 173 ? -7.863 6.121 -8.609 1 59.78 173 ASP B O 1
ATOM 2785 N N . PRO B 1 174 ? -7.746 8.234 -8.898 1 47.22 174 PRO B N 1
ATOM 2786 C CA . PRO B 1 174 ? -6.297 8.086 -8.766 1 47.22 174 PRO B CA 1
ATOM 2787 C C . PRO B 1 174 ? -5.891 7.398 -7.461 1 47.22 174 PRO B C 1
ATOM 2789 O O . PRO B 1 174 ? -6.316 7.816 -6.383 1 47.22 174 PRO B O 1
ATOM 2792 N N . ILE B 1 175 ? -6.031 6.059 -7.445 1 49.44 175 ILE B N 1
ATOM 2793 C CA . ILE B 1 175 ? -5.605 5.348 -6.246 1 49.44 175 ILE B CA 1
ATOM 2794 C C . ILE B 1 175 ? -4.332 5.984 -5.695 1 49.44 175 ILE B C 1
ATOM 2796 O O . ILE B 1 175 ? -3.307 6.031 -6.379 1 49.44 175 ILE B O 1
ATOM 2800 N N . VAL B 1 176 ? -4.473 6.816 -4.695 1 50.28 176 VAL B N 1
ATOM 2801 C CA . VAL B 1 176 ? -3.504 7.398 -3.768 1 50.28 176 VAL B CA 1
ATOM 2802 C C . VAL B 1 176 ? -2.834 6.293 -2.957 1 50.28 176 VAL B C 1
ATOM 2804 O O . VAL B 1 176 ? -3.387 5.199 -2.812 1 50.28 176 VAL B O 1
ATOM 2807 N N . ASN B 1 177 ? -1.638 6.395 -2.504 1 50.72 177 ASN B N 1
ATOM 2808 C CA . ASN B 1 177 ? -0.796 5.633 -1.588 1 50.72 177 ASN B CA 1
ATOM 2809 C C . ASN B 1 177 ? -1.592 5.117 -0.392 1 50.72 177 ASN B C 1
ATOM 2811 O O . ASN B 1 177 ? -2.223 5.898 0.321 1 50.72 177 ASN B O 1
ATOM 2815 N N . THR B 1 178 ? -2.24 3.836 -0.53 1 49.88 178 THR B N 1
ATOM 2816 C CA . THR B 1 178 ? -2.9 3.268 0.64 1 49.88 178 THR B CA 1
ATOM 2817 C C . THR B 1 178 ? -1.897 2.521 1.518 1 49.88 178 THR B C 1
ATOM 2819 O O . THR B 1 178 ? -1.231 1.593 1.056 1 49.88 178 THR B O 1
ATOM 2822 N N . ASN B 1 179 ? -1.21 3.154 2.412 1 46.75 179 ASN B N 1
ATOM 2823 C CA . ASN B 1 179 ? -0.414 2.439 3.404 1 46.75 179 ASN B CA 1
ATOM 2824 C C . ASN B 1 179 ? -1.289 1.852 4.508 1 46.75 179 ASN B C 1
ATOM 2826 O O . ASN B 1 179 ? -1.912 2.59 5.273 1 46.75 179 ASN B O 1
ATOM 2830 N N . VAL B 1 180 ? -1.955 0.666 4.234 1 39.81 180 VAL B N 1
ATOM 2831 C CA . VAL B 1 180 ? -2.816 0.091 5.262 1 39.81 180 VAL B CA 1
ATOM 2832 C C . VAL B 1 180 ? -1.961 -0.57 6.34 1 39.81 180 VAL B C 1
ATOM 2834 O O . VAL B 1 180 ? -1.31 -1.586 6.09 1 39.81 180 VAL B O 1
ATOM 2837 N N . LEU B 1 181 ? -1.187 0.205 7.223 1 39.38 181 LEU B N 1
ATOM 2838 C CA . LEU B 1 181 ? -0.499 -0.436 8.336 1 39.38 181 LEU B CA 1
ATOM 2839 C C . LEU B 1 181 ? -1.497 -0.948 9.375 1 39.38 181 LEU B C 1
ATOM 2841 O O . LEU B 1 181 ? -1.188 -1.858 10.148 1 39.38 181 LEU B O 1
ATOM 2845 N N . GLY B 1 182 ? -2.742 -1.138 9.414 1 36.19 182 GLY B N 1
ATOM 2846 C CA . GLY B 1 182 ? -3.381 -1.454 10.68 1 36.19 182 GLY B CA 1
ATOM 2847 C C . GLY B 1 182 ? -3.15 -2.887 11.125 1 36.19 182 GLY B C 1
ATOM 2848 O O . GLY B 1 182 ? -2.836 -3.752 10.305 1 36.19 182 GLY B O 1
#

Foldseek 3Di:
DWDADVVVGDTDDDPCVVDPAAWQEWDAALVRQWIWIFFQVQKIWIAGPVVRHTPDIDRPDPGGWQEWEAANVRQWIWIFWQSQKIWIQGNPVRCCVPVNTDIQRPPDPGGWHEKYAANVRQWIWIWFQSQWIFIDGVVVSDTPDIDHDGPGGWNYWDAANVRPDIDTDGPVRPPDDPPRPD/DWDADVVVGDTDDDPCVVDPAAWQEWDAALVRQWIWIFFQVQKIWIAGPVVRHTPDIDRPDPGGWQEWEAANVRQWIWIFWQSQKIWIQGNPVRCCVPVNTDIQRPPDPGGWHEKYAANVRQWIWIWFQSQWIFIDGVVVSDTPDIDHDGPGGWNYWDAANVRPDIDTDGPVRPPDDPPRPD

Solvent-accessible surface area (backbone atoms only — not comparable to full-atom values): 17914 Å² total; per-residue (Å²): 71,40,35,32,35,54,86,77,68,39,78,69,49,49,55,56,74,78,44,95,38,57,58,22,16,43,28,41,34,44,86,62,52,31,38,37,37,26,12,53,70,15,37,36,36,34,28,32,64,84,80,65,42,74,77,42,78,43,69,82,54,90,31,30,22,30,22,52,34,60,16,55,85,53,37,40,39,36,38,31,12,49,67,23,35,35,36,40,35,46,55,74,79,45,54,32,80,78,71,44,55,52,75,48,57,89,72,53,90,27,32,27,38,22,38,24,45,11,44,85,46,41,47,34,40,36,13,10,62,63,21,35,34,38,33,28,31,59,80,78,64,41,79,72,43,72,51,72,81,47,92,45,38,25,55,36,38,44,41,32,31,88,55,47,37,37,40,36,20,29,75,90,30,66,72,34,63,55,54,64,67,46,71,39,35,31,36,56,88,76,69,39,79,71,50,50,57,56,73,78,45,95,38,57,55,21,16,43,28,41,35,45,86,61,52,32,38,37,37,25,12,53,70,15,36,36,36,35,28,32,64,85,80,66,41,75,76,43,77,46,67,83,54,90,29,28,22,28,22,53,35,59,16,54,86,52,37,39,39,35,37,30,13,50,67,23,36,35,35,40,34,46,56,73,79,45,54,33,81,79,71,43,54,50,76,48,59,89,71,54,89,28,33,27,37,21,37,25,45,10,43,85,46,41,47,34,40,36,14,10,60,63,20,35,34,38,33,30,31,60,82,77,64,41,79,72,44,73,51,74,81,49,92,47,38,25,55,36,39,43,41,33,30,86,54,47,38,37,41,37,23,28,74,89,30,67,74,32,66,56,54,64,68,45

pLDDT: mean 88.36, std 11.82, range [35.91, 98.56]